Protein AF-A0A180FYD4-F1 (afdb_monomer)

Structure (mmCIF, N/CA/C/O backbone):
data_AF-A0A180FYD4-F1
#
_entry.id   AF-A0A180FYD4-F1
#
loop_
_atom_site.group_PDB
_atom_site.id
_atom_site.type_symbol
_atom_site.label_atom_id
_atom_site.label_alt_id
_atom_site.label_comp_id
_atom_site.label_asym_id
_atom_site.label_entity_id
_atom_site.label_seq_id
_atom_site.pdbx_PDB_ins_code
_atom_site.Cartn_x
_atom_site.Cartn_y
_atom_site.Cartn_z
_atom_site.occupancy
_atom_site.B_iso_or_equiv
_atom_site.auth_seq_id
_atom_site.auth_comp_id
_atom_site.auth_asym_id
_atom_site.auth_atom_id
_atom_site.pdbx_PDB_model_num
ATOM 1 N N . MET A 1 1 ? -33.040 3.083 27.557 1.00 50.28 1 MET A N 1
ATOM 2 C CA . MET A 1 1 ? -32.661 4.370 28.180 1.00 50.28 1 MET A CA 1
ATOM 3 C C . MET A 1 1 ? -31.355 4.813 27.535 1.00 50.28 1 MET A C 1
ATOM 5 O O . MET A 1 1 ? -30.451 3.988 27.501 1.00 50.28 1 MET A O 1
ATOM 9 N N . PRO A 1 2 ? -31.239 6.048 27.022 1.00 65.94 2 PRO A N 1
ATOM 10 C CA . PRO A 1 2 ? -30.032 6.527 26.333 1.00 65.94 2 PRO A CA 1
ATOM 11 C C . PRO A 1 2 ? -28.744 6.345 27.154 1.00 65.94 2 PRO A C 1
ATOM 13 O O . PRO A 1 2 ? -27.706 5.983 26.614 1.00 65.94 2 PRO A O 1
ATOM 16 N N . GLY A 1 3 ? -28.833 6.475 28.484 1.00 75.06 3 GLY A N 1
ATOM 17 C CA . GLY A 1 3 ? -27.685 6.341 29.386 1.00 75.06 3 GLY A CA 1
ATOM 18 C C . GLY A 1 3 ? -26.979 4.978 29.365 1.00 75.06 3 GLY A C 1
ATOM 19 O O . GLY A 1 3 ? -25.766 4.936 29.532 1.00 75.06 3 GLY A O 1
ATOM 20 N N . SER A 1 4 ? -27.681 3.864 29.114 1.00 83.12 4 SER A N 1
ATOM 21 C CA . SER A 1 4 ? -27.024 2.546 29.034 1.00 83.12 4 SER A CA 1
ATOM 22 C C . SER A 1 4 ? -26.252 2.355 27.726 1.00 83.12 4 SER A C 1
ATOM 24 O O . SER A 1 4 ? -25.243 1.663 27.712 1.00 83.12 4 SER A O 1
ATOM 26 N N . GLN A 1 5 ? -26.715 2.973 26.634 1.00 82.88 5 GLN A N 1
ATOM 27 C CA . GLN A 1 5 ? -26.028 2.944 25.339 1.00 82.88 5 GLN A CA 1
ATOM 28 C C . GLN A 1 5 ? -24.812 3.873 25.336 1.00 82.88 5 GLN A C 1
ATOM 30 O O . GLN A 1 5 ? -23.764 3.488 24.836 1.00 82.88 5 GLN A O 1
ATOM 35 N N . LEU A 1 6 ? -24.924 5.056 25.949 1.00 80.94 6 LEU A N 1
ATOM 36 C CA . LEU A 1 6 ? -23.795 5.977 26.106 1.00 80.94 6 LEU A CA 1
ATOM 37 C C . LEU A 1 6 ? -22.687 5.381 26.978 1.00 80.94 6 LEU A C 1
ATOM 39 O O . LEU A 1 6 ? -21.517 5.505 26.637 1.00 80.94 6 LEU A O 1
ATOM 43 N N . LYS A 1 7 ? -23.054 4.670 28.052 1.00 87.12 7 LYS A N 1
ATOM 44 C CA . LYS A 1 7 ? -22.081 3.939 28.868 1.00 87.12 7 LYS A CA 1
ATOM 45 C C . LYS A 1 7 ? -21.353 2.863 28.058 1.00 87.12 7 LYS A C 1
ATOM 47 O O . LYS A 1 7 ? -20.135 2.804 28.108 1.00 87.12 7 LYS A O 1
ATOM 52 N N . LEU A 1 8 ? -22.087 2.074 27.269 1.00 88.50 8 LEU A N 1
ATOM 53 C CA . LEU A 1 8 ? -21.481 1.072 26.390 1.00 88.50 8 LEU A CA 1
ATOM 54 C C . LEU A 1 8 ? -20.494 1.707 25.397 1.00 88.50 8 LEU A C 1
ATOM 56 O O . LEU A 1 8 ? -19.396 1.196 25.233 1.00 88.50 8 LEU A O 1
ATOM 60 N N . ILE A 1 9 ? -20.862 2.833 24.774 1.00 83.56 9 ILE A N 1
ATOM 61 C CA . ILE A 1 9 ? -19.974 3.570 23.860 1.00 83.56 9 ILE A CA 1
ATOM 62 C C . ILE A 1 9 ? -18.697 4.013 24.583 1.00 83.56 9 ILE A C 1
ATOM 64 O O . ILE A 1 9 ? -17.606 3.828 24.053 1.00 83.56 9 ILE A O 1
ATOM 68 N N . GLN A 1 10 ? -18.823 4.563 25.790 1.00 84.75 10 GLN A N 1
ATOM 69 C CA . GLN A 1 10 ? -17.683 5.023 26.582 1.00 84.75 10 GLN A CA 1
ATOM 70 C C . GLN A 1 10 ? -16.752 3.872 26.994 1.00 84.75 10 GLN A C 1
ATOM 72 O O . GLN A 1 10 ? -15.529 4.012 26.919 1.00 84.75 10 GLN A O 1
ATOM 77 N N . ASP A 1 11 ? -17.326 2.740 27.407 1.00 89.12 11 ASP A N 1
ATOM 78 C CA . ASP A 1 11 ? -16.576 1.537 27.767 1.00 89.12 11 ASP A CA 1
ATOM 79 C C . ASP A 1 11 ? -15.799 1.019 26.536 1.00 89.12 11 ASP A C 1
ATOM 81 O O . ASP A 1 11 ? -14.589 0.814 26.614 1.00 89.12 11 ASP A O 1
ATOM 85 N N . THR A 1 12 ? -16.448 0.930 25.366 1.00 85.62 12 THR A N 1
ATOM 86 C CA . THR A 1 12 ? -15.802 0.530 24.101 1.00 85.62 12 THR A CA 1
ATOM 87 C C . THR A 1 12 ? -14.709 1.504 23.653 1.00 85.62 12 THR A C 1
ATOM 89 O O . THR A 1 12 ? -13.667 1.070 23.172 1.00 85.62 12 THR A O 1
ATOM 92 N N . GLN A 1 13 ? -14.909 2.817 23.805 1.00 83.38 13 GLN A N 1
ATOM 93 C CA . GLN A 1 13 ? -13.885 3.816 23.469 1.00 83.38 13 GLN A CA 1
ATOM 94 C C . GLN A 1 13 ? -12.641 3.675 24.348 1.00 83.38 13 GLN A C 1
ATOM 96 O O . GLN A 1 13 ? -11.524 3.825 23.860 1.00 83.38 13 GLN A O 1
ATOM 101 N N . SER A 1 14 ? -12.841 3.379 25.632 1.00 87.19 14 SER A N 1
ATOM 102 C CA . SER A 1 14 ? -11.752 3.206 26.595 1.00 87.19 14 SER A CA 1
ATOM 103 C C . SER A 1 14 ? -10.963 1.923 26.317 1.00 87.19 14 SER A C 1
ATOM 105 O O . SER A 1 14 ? -9.736 1.943 26.355 1.00 87.19 14 SER A O 1
ATOM 107 N N . GLU A 1 15 ? -11.657 0.829 25.983 1.00 90.19 15 GLU A N 1
ATOM 108 C CA . GLU A 1 15 ? -11.036 -0.425 25.538 1.00 90.19 15 GLU A CA 1
ATOM 109 C C . GLU A 1 15 ? -10.224 -0.216 24.254 1.00 90.19 15 GLU A C 1
ATOM 111 O O . GLU A 1 15 ? -9.039 -0.537 24.222 1.00 90.19 15 GLU A O 1
ATOM 116 N N . LEU A 1 16 ? -10.817 0.422 23.238 1.00 84.38 16 LEU A N 1
ATOM 117 C CA . LEU A 1 16 ? -10.140 0.724 21.976 1.00 84.38 16 LEU A CA 1
ATOM 118 C C . LEU A 1 16 ? -8.889 1.587 22.183 1.00 84.38 16 LEU A C 1
ATOM 120 O O . LEU A 1 16 ? -7.849 1.294 21.603 1.00 84.38 16 LEU A O 1
ATOM 124 N N . ALA A 1 17 ? -8.970 2.632 23.011 1.00 85.31 17 ALA A N 1
ATOM 125 C CA . ALA A 1 17 ? -7.828 3.496 23.305 1.00 85.31 17 ALA A CA 1
ATOM 126 C C . ALA A 1 17 ? -6.683 2.723 23.976 1.00 85.31 17 ALA A C 1
ATOM 128 O O . ALA A 1 17 ? -5.526 2.901 23.604 1.00 85.31 17 ALA A O 1
ATOM 129 N N . SER A 1 18 ? -7.004 1.834 24.920 1.00 89.00 18 SER A N 1
ATOM 130 C CA . SER A 1 18 ? -6.007 0.971 25.558 1.00 89.00 18 SER A CA 1
ATOM 131 C C . SER A 1 18 ? -5.356 0.025 24.552 1.00 89.00 18 SER A C 1
ATOM 133 O O . SER A 1 18 ? -4.134 -0.082 24.533 1.00 89.00 18 SER A O 1
ATOM 135 N N . THR A 1 19 ? -6.155 -0.632 23.703 1.00 87.38 19 THR A N 1
ATOM 136 C CA . THR A 1 19 ? -5.645 -1.547 22.673 1.00 87.38 19 THR A CA 1
ATOM 137 C C . THR A 1 19 ? -4.749 -0.823 21.677 1.00 87.38 19 THR A C 1
ATOM 139 O O . THR A 1 19 ? -3.698 -1.343 21.327 1.00 87.38 19 THR A O 1
ATOM 142 N N . LEU A 1 20 ? -5.130 0.378 21.234 1.00 82.62 20 LEU A N 1
ATOM 143 C CA . LEU A 1 20 ? -4.312 1.172 20.317 1.00 82.62 20 LEU A CA 1
ATOM 144 C C . LEU A 1 20 ? -2.990 1.596 20.960 1.00 82.62 20 LEU A C 1
ATOM 146 O O . LEU A 1 20 ? -1.959 1.486 20.312 1.00 82.62 20 LEU A O 1
ATOM 150 N N . ASN A 1 21 ? -2.995 2.037 22.221 1.00 86.31 21 ASN A N 1
ATOM 151 C CA . ASN A 1 21 ? -1.758 2.405 22.915 1.00 86.31 21 ASN A CA 1
ATOM 152 C C . ASN A 1 21 ? -0.799 1.220 23.054 1.00 86.31 21 ASN A C 1
ATOM 154 O O . ASN A 1 21 ? 0.356 1.342 22.664 1.00 86.31 21 ASN A O 1
ATOM 158 N N . GLU A 1 22 ? -1.280 0.077 23.549 1.00 86.62 22 GLU A N 1
ATOM 159 C CA . GLU A 1 22 ? -0.469 -1.146 23.664 1.00 86.62 22 GLU A CA 1
ATOM 160 C C . GLU A 1 22 ? 0.104 -1.554 22.302 1.00 86.62 22 GLU A C 1
ATOM 162 O O . GLU A 1 22 ? 1.263 -1.953 22.176 1.00 86.62 22 GLU A O 1
ATOM 167 N N . PHE A 1 23 ? -0.709 -1.403 21.261 1.00 79.88 23 PHE A N 1
ATOM 168 C CA . PHE A 1 23 ? -0.319 -1.696 19.898 1.00 79.88 23 PHE A CA 1
ATOM 169 C C . PHE A 1 23 ? 0.789 -0.763 19.377 1.00 79.88 23 PHE A C 1
ATOM 171 O O . PHE A 1 23 ? 1.764 -1.252 18.803 1.00 79.88 23 PHE A O 1
ATOM 178 N N . TYR A 1 24 ? 0.680 0.554 19.590 1.00 79.12 24 TYR A N 1
ATOM 179 C CA . TYR A 1 24 ? 1.724 1.512 19.202 1.00 79.12 24 TYR A CA 1
ATOM 180 C C . TYR A 1 24 ? 3.011 1.304 19.995 1.00 79.12 24 TYR A C 1
ATOM 182 O O . TYR A 1 24 ? 4.071 1.257 19.384 1.00 79.12 24 TYR A O 1
ATOM 190 N N . GLU A 1 25 ? 2.926 1.104 21.312 1.00 84.62 25 GLU A N 1
ATOM 191 C CA . GLU A 1 25 ? 4.094 0.829 22.161 1.00 84.62 25 GLU A CA 1
ATOM 192 C C . GLU A 1 25 ? 4.838 -0.429 21.687 1.00 84.62 25 GLU A C 1
ATOM 194 O O . GLU A 1 25 ? 6.056 -0.410 21.522 1.00 84.62 25 GLU A O 1
ATOM 199 N N . THR A 1 26 ? 4.100 -1.501 21.377 1.00 82.94 26 THR A N 1
ATOM 200 C CA . THR A 1 26 ? 4.681 -2.742 20.840 1.00 82.94 26 THR A CA 1
ATOM 201 C C . THR A 1 26 ? 5.309 -2.524 19.462 1.00 82.94 26 THR A C 1
ATOM 203 O O . THR A 1 26 ? 6.354 -3.092 19.150 1.00 82.94 26 THR A O 1
ATOM 206 N N . THR A 1 27 ? 4.673 -1.714 18.613 1.00 75.81 27 THR A N 1
ATOM 207 C CA . THR A 1 27 ? 5.184 -1.422 17.268 1.00 75.81 27 THR A CA 1
ATOM 208 C C . THR A 1 27 ? 6.462 -0.595 17.341 1.00 75.81 27 THR A C 1
ATOM 210 O O . THR A 1 27 ? 7.424 -0.945 16.661 1.00 75.81 27 THR A O 1
ATOM 213 N N . GLU A 1 28 ? 6.504 0.436 18.190 1.00 80.31 28 GLU A N 1
ATOM 214 C CA . GLU A 1 28 ? 7.710 1.229 18.439 1.00 80.31 28 GLU A CA 1
ATOM 215 C C . GLU A 1 28 ? 8.839 0.343 18.968 1.00 80.31 28 GLU A C 1
ATOM 217 O O . GLU A 1 28 ? 9.918 0.359 18.390 1.00 80.31 28 GLU A O 1
ATOM 222 N N . GLU A 1 29 ? 8.589 -0.502 19.974 1.00 82.38 29 GLU A N 1
ATOM 223 C CA . GLU A 1 29 ? 9.609 -1.401 20.536 1.00 82.38 29 GLU A CA 1
ATOM 224 C C . GLU A 1 29 ? 10.201 -2.359 19.487 1.00 82.38 29 GLU A C 1
ATOM 226 O O . GLU A 1 29 ? 11.410 -2.595 19.463 1.00 82.38 29 GLU A O 1
ATOM 231 N N . ILE A 1 30 ? 9.361 -2.917 18.611 1.00 76.56 30 ILE A N 1
ATOM 232 C CA . ILE A 1 30 ? 9.796 -3.884 17.595 1.00 76.56 30 ILE A CA 1
ATOM 233 C C . ILE A 1 30 ? 10.486 -3.189 16.412 1.00 76.56 30 ILE A C 1
ATOM 235 O O . ILE A 1 30 ? 11.422 -3.751 15.842 1.00 76.56 30 ILE A O 1
ATOM 239 N N . CYS A 1 31 ? 10.020 -2.004 16.014 1.00 70.69 31 CYS A N 1
ATOM 240 C CA . CYS A 1 31 ? 10.479 -1.324 14.801 1.00 70.69 31 CYS A CA 1
ATOM 241 C C . CYS A 1 31 ? 11.623 -0.321 15.045 1.00 70.69 31 CYS A C 1
ATOM 243 O O . CYS A 1 31 ? 12.178 0.188 14.061 1.00 70.69 31 CYS A O 1
ATOM 245 N N . ASP A 1 32 ? 11.997 -0.068 16.308 1.00 68.94 32 ASP A N 1
ATOM 246 C CA . ASP A 1 32 ? 13.039 0.893 16.698 1.00 68.94 32 ASP A CA 1
ATOM 247 C C . ASP A 1 32 ? 14.397 0.562 16.064 1.00 68.94 32 ASP A C 1
ATOM 249 O O . ASP A 1 32 ? 14.805 -0.604 16.051 1.00 68.94 32 ASP A O 1
ATOM 253 N N . ASP A 1 33 ? 15.062 1.581 15.497 1.00 57.53 33 ASP A N 1
ATOM 254 C CA . ASP A 1 33 ? 16.370 1.595 14.790 1.00 57.53 33 ASP A CA 1
ATOM 255 C C . ASP A 1 33 ? 16.664 0.455 13.771 1.00 57.53 33 ASP A C 1
ATOM 257 O O . ASP A 1 33 ? 17.710 0.425 13.115 1.00 57.53 33 ASP A O 1
ATOM 261 N N . SER A 1 34 ? 15.737 -0.481 13.578 1.00 58.91 34 SER A N 1
ATOM 262 C CA . SER A 1 34 ? 15.917 -1.759 12.884 1.00 58.91 34 SER A CA 1
ATOM 263 C C . SER A 1 34 ? 15.275 -1.778 11.498 1.00 58.91 34 SER A C 1
ATOM 265 O O . SER A 1 34 ? 15.517 -2.699 10.720 1.00 58.91 34 SER A O 1
ATOM 267 N N . SER A 1 35 ? 14.538 -0.729 11.130 1.00 65.88 35 SER A N 1
ATOM 268 C CA . SER A 1 35 ? 13.802 -0.596 9.863 1.00 65.88 35 SER A CA 1
ATOM 269 C C . SER A 1 35 ? 14.645 -0.025 8.714 1.00 65.88 35 SER A C 1
ATOM 271 O O . SER A 1 35 ? 14.136 0.646 7.814 1.00 65.88 35 SER A O 1
ATOM 273 N N . SER A 1 36 ? 15.958 -0.266 8.717 1.00 80.38 36 SER A N 1
ATOM 274 C CA . SER A 1 36 ? 16.806 0.182 7.615 1.00 80.38 36 SER A CA 1
ATOM 275 C C . SER A 1 36 ? 16.508 -0.618 6.346 1.00 80.38 36 SER A C 1
ATOM 277 O O . SER A 1 36 ? 16.908 -1.774 6.198 1.00 80.38 36 SER A O 1
ATOM 279 N N . LEU A 1 37 ? 15.864 0.027 5.373 1.00 81.88 37 LEU A N 1
ATOM 280 C CA . LEU A 1 37 ? 15.645 -0.546 4.044 1.00 81.88 37 LEU A CA 1
ATOM 281 C C . LEU A 1 37 ? 16.941 -0.799 3.267 1.00 81.88 37 LEU A C 1
ATOM 283 O O . LEU A 1 37 ? 16.898 -1.448 2.230 1.00 81.88 37 LEU A O 1
ATOM 287 N N . SER A 1 38 ? 18.090 -0.307 3.739 1.00 85.94 38 SER A N 1
ATOM 288 C CA . SER A 1 38 ? 19.400 -0.590 3.145 1.00 85.94 38 SER A CA 1
ATOM 289 C C . SER A 1 38 ? 20.089 -1.812 3.755 1.00 85.94 38 SER A C 1
ATOM 291 O O . SER A 1 38 ? 21.214 -2.125 3.364 1.00 85.94 38 SER A O 1
ATOM 293 N N . GLN A 1 39 ? 19.435 -2.518 4.685 1.00 87.50 39 GLN A N 1
ATOM 294 C CA . GLN A 1 39 ? 20.011 -3.694 5.323 1.00 87.50 39 GLN A CA 1
ATOM 295 C C . GLN A 1 39 ? 20.260 -4.811 4.299 1.00 87.50 39 GLN A C 1
ATOM 297 O O . GLN A 1 39 ? 19.363 -5.217 3.557 1.00 87.50 39 GLN A O 1
ATOM 302 N N . THR A 1 40 ? 21.502 -5.291 4.244 1.00 91.00 40 THR A N 1
ATOM 303 C CA . THR A 1 40 ? 21.948 -6.289 3.254 1.00 91.00 40 THR A CA 1
ATOM 304 C C . THR A 1 40 ? 22.256 -7.652 3.866 1.00 91.00 40 THR A C 1
ATOM 306 O O . THR A 1 40 ? 22.176 -8.649 3.151 1.00 91.00 40 THR A O 1
ATOM 309 N N . ASP A 1 41 ? 22.504 -7.705 5.177 1.00 88.94 41 ASP A N 1
ATOM 310 C CA . ASP A 1 41 ? 22.961 -8.902 5.892 1.00 88.94 41 ASP A CA 1
ATOM 311 C C . ASP A 1 41 ? 21.849 -9.580 6.722 1.00 88.94 41 ASP A C 1
ATOM 313 O O . ASP A 1 41 ? 22.126 -10.295 7.681 1.00 88.94 41 ASP A O 1
ATOM 317 N N . ASP A 1 42 ? 20.574 -9.374 6.372 1.00 91.62 42 ASP A N 1
ATOM 318 C CA . ASP A 1 42 ? 19.418 -9.893 7.120 1.00 91.62 42 ASP A CA 1
ATOM 319 C C . ASP A 1 42 ? 18.605 -10.970 6.384 1.00 91.62 42 ASP A C 1
ATOM 321 O O . ASP A 1 42 ? 17.493 -11.311 6.786 1.00 91.62 42 ASP A O 1
ATOM 325 N N . ALA A 1 43 ? 19.147 -11.552 5.313 1.00 89.19 43 ALA A N 1
ATOM 326 C CA . ALA A 1 43 ? 18.439 -12.544 4.499 1.00 89.19 43 ALA A CA 1
ATOM 327 C C . ALA A 1 43 ? 17.918 -13.756 5.306 1.00 89.19 43 ALA A C 1
ATOM 329 O O . ALA A 1 43 ? 16.887 -14.329 4.948 1.00 89.19 43 ALA A O 1
ATOM 330 N N . GLU A 1 44 ? 18.599 -14.119 6.397 1.00 90.19 44 GLU A N 1
ATOM 331 C CA . GLU A 1 44 ? 18.264 -15.248 7.278 1.00 90.19 44 GLU A CA 1
ATOM 332 C C . GLU A 1 44 ? 17.368 -14.864 8.468 1.00 90.19 44 GLU A C 1
ATOM 334 O O . GLU A 1 44 ? 16.950 -15.737 9.220 1.00 90.19 44 GLU A O 1
ATOM 339 N N . LEU A 1 45 ? 17.042 -13.578 8.643 1.00 89.12 45 LEU A N 1
ATOM 340 C CA . LEU A 1 45 ? 16.277 -13.092 9.798 1.00 89.12 45 LEU A CA 1
ATOM 341 C C . LEU A 1 45 ? 14.760 -13.316 9.692 1.00 89.12 45 LEU A C 1
ATOM 343 O O . LEU A 1 45 ? 14.025 -12.976 10.613 1.00 89.12 45 LEU A O 1
ATOM 347 N N . GLU A 1 46 ? 14.283 -13.906 8.595 1.00 90.94 46 GLU A N 1
ATOM 348 C CA . GLU A 1 46 ? 12.888 -14.329 8.416 1.00 90.94 46 GLU A CA 1
ATOM 349 C C . GLU A 1 46 ? 11.849 -13.254 8.799 1.00 90.94 46 GLU A C 1
ATOM 351 O O . GLU A 1 46 ? 11.636 -12.319 8.028 1.00 90.94 46 GLU A O 1
ATOM 356 N N . GLU A 1 47 ? 11.187 -13.384 9.955 1.00 87.62 47 GLU A N 1
ATOM 357 C CA . GLU A 1 47 ? 10.113 -12.494 10.424 1.00 87.62 47 GLU A CA 1
ATOM 358 C C . GLU A 1 47 ? 10.608 -11.110 10.840 1.00 87.62 47 GLU A C 1
ATOM 360 O O . GLU A 1 47 ? 9.881 -10.137 10.654 1.00 87.62 47 GLU A O 1
ATOM 365 N N . ILE A 1 48 ? 11.843 -11.017 11.336 1.00 86.94 48 ILE A N 1
ATOM 366 C CA . ILE A 1 48 ? 12.422 -9.779 11.879 1.00 86.94 48 ILE A CA 1
ATOM 367 C C . ILE A 1 48 ? 13.321 -9.055 10.868 1.00 86.94 48 ILE A C 1
ATOM 369 O O . ILE A 1 48 ? 14.108 -8.187 11.237 1.00 86.94 48 ILE A O 1
ATOM 373 N N . LYS A 1 49 ? 13.221 -9.399 9.576 1.00 90.44 49 LYS A N 1
ATOM 374 C CA . LYS A 1 49 ? 13.848 -8.619 8.500 1.00 90.44 49 LYS A CA 1
ATOM 375 C C . LYS A 1 49 ? 13.392 -7.166 8.552 1.00 90.44 49 LYS A C 1
ATOM 377 O O . LYS A 1 49 ? 12.189 -6.902 8.621 1.00 90.44 49 LYS A O 1
ATOM 382 N N . SER A 1 50 ? 14.326 -6.238 8.365 1.00 90.19 50 SER A N 1
ATOM 383 C CA . SER A 1 50 ? 14.061 -4.794 8.378 1.00 90.19 50 SER A CA 1
ATOM 384 C C . SER A 1 50 ? 12.936 -4.383 7.421 1.00 90.19 50 SER A C 1
ATOM 386 O O . SER A 1 50 ? 12.097 -3.555 7.757 1.00 90.19 50 SER A O 1
ATOM 388 N N . TYR A 1 51 ? 12.864 -4.995 6.236 1.00 88.62 51 TYR A N 1
ATOM 389 C CA . TYR A 1 51 ? 11.828 -4.730 5.240 1.00 88.62 51 TYR A CA 1
ATOM 390 C C . TYR A 1 51 ? 10.434 -5.145 5.713 1.00 88.62 51 TYR A C 1
ATOM 392 O O . TYR A 1 51 ? 9.460 -4.461 5.403 1.00 88.62 51 TYR A O 1
ATOM 400 N N . ARG A 1 52 ? 10.319 -6.258 6.448 1.00 88.06 52 ARG A N 1
ATOM 401 C CA . ARG A 1 52 ? 9.029 -6.729 6.970 1.00 88.06 52 ARG A CA 1
ATOM 402 C C . ARG A 1 52 ? 8.545 -5.837 8.101 1.00 88.06 52 ARG A C 1
ATOM 404 O O . ARG A 1 52 ? 7.368 -5.495 8.107 1.00 88.06 52 ARG A O 1
ATOM 411 N N . LEU A 1 53 ? 9.452 -5.425 8.986 1.00 87.75 53 LEU A N 1
ATOM 412 C CA . LEU A 1 53 ? 9.158 -4.461 10.046 1.00 87.75 53 LEU A CA 1
ATOM 413 C C . LEU A 1 53 ? 8.720 -3.119 9.455 1.00 87.75 53 LEU A C 1
ATOM 415 O O . LEU A 1 53 ? 7.642 -2.639 9.778 1.00 87.75 53 LEU A O 1
ATOM 419 N N . TYR A 1 54 ? 9.464 -2.598 8.475 1.00 86.12 54 TYR A N 1
ATOM 420 C CA . TYR A 1 54 ? 9.081 -1.394 7.736 1.00 86.12 54 TYR A CA 1
ATOM 421 C C . TYR A 1 54 ? 7.717 -1.523 7.046 1.00 86.12 54 TYR A C 1
ATOM 423 O O . TYR A 1 54 ? 6.906 -0.601 7.064 1.00 86.12 54 TYR A O 1
ATOM 431 N N . ALA A 1 55 ? 7.460 -2.648 6.373 1.00 83.94 55 ALA A N 1
ATOM 432 C CA . ALA A 1 55 ? 6.185 -2.862 5.705 1.00 83.94 55 ALA A CA 1
ATOM 433 C C . ALA A 1 55 ? 5.044 -2.896 6.728 1.00 83.94 55 ALA A C 1
ATOM 435 O O . ALA A 1 55 ? 4.051 -2.204 6.535 1.00 83.94 55 ALA A O 1
ATOM 436 N N . MET A 1 56 ? 5.209 -3.644 7.819 1.00 85.00 56 MET A N 1
ATOM 437 C CA . MET A 1 56 ? 4.256 -3.705 8.923 1.00 85.00 56 MET A CA 1
ATOM 438 C C . MET A 1 56 ? 3.969 -2.313 9.492 1.00 85.00 56 MET A C 1
ATOM 440 O O . MET A 1 56 ? 2.811 -1.910 9.497 1.00 85.00 56 MET A O 1
ATOM 444 N N . ASP A 1 57 ? 5.000 -1.565 9.883 1.00 84.06 57 ASP A N 1
ATOM 445 C CA . ASP A 1 57 ? 4.873 -0.196 10.389 1.00 84.06 57 ASP A CA 1
ATOM 446 C C . ASP A 1 57 ? 4.113 0.708 9.405 1.00 84.06 57 ASP A C 1
ATOM 448 O O . ASP A 1 57 ? 3.143 1.368 9.774 1.00 84.06 57 ASP A O 1
ATOM 452 N N . SER A 1 58 ? 4.459 0.646 8.117 1.00 82.38 58 SER A N 1
ATOM 453 C CA . SER A 1 58 ? 3.778 1.394 7.057 1.00 82.38 58 SER A CA 1
ATOM 454 C C . SER A 1 58 ? 2.282 1.065 6.958 1.00 82.38 58 SER A C 1
ATOM 456 O O . SER A 1 58 ? 1.489 1.991 6.830 1.00 82.38 58 SER A O 1
ATOM 458 N N . PHE A 1 59 ? 1.874 -0.209 7.008 1.00 81.88 59 PHE A N 1
ATOM 459 C CA . PHE A 1 59 ? 0.449 -0.585 6.936 1.00 81.88 59 PHE A CA 1
ATOM 460 C C . PHE A 1 59 ? -0.322 -0.165 8.195 1.00 81.88 59 PHE A C 1
ATOM 462 O O . PHE A 1 59 ? -1.515 0.131 8.147 1.00 81.88 59 PHE A O 1
ATOM 469 N N . LEU A 1 60 ? 0.346 -0.144 9.343 1.00 82.88 60 LEU A N 1
ATOM 470 C CA . LEU A 1 60 ? -0.277 0.219 10.610 1.00 82.88 60 LEU A CA 1
ATOM 471 C C . LEU A 1 60 ? -0.472 1.725 10.741 1.00 82.88 60 LEU A C 1
ATOM 473 O O . LEU A 1 60 ? -1.568 2.173 11.079 1.00 82.88 60 LEU A O 1
ATOM 477 N N . THR A 1 61 ? 0.571 2.489 10.433 1.00 82.56 61 THR A N 1
ATOM 478 C CA . THR A 1 61 ? 0.585 3.949 10.562 1.00 82.56 61 THR A CA 1
ATOM 479 C C . THR A 1 61 ? -0.170 4.643 9.434 1.00 82.56 61 THR A C 1
ATOM 481 O O . THR A 1 61 ? -0.885 5.614 9.681 1.00 82.56 61 THR A O 1
ATOM 484 N N . LEU A 1 62 ? -0.049 4.161 8.193 1.00 81.88 62 LEU A N 1
ATOM 485 C CA . LEU A 1 62 ? -0.703 4.798 7.051 1.00 81.88 62 LEU A CA 1
ATOM 486 C C . LEU A 1 62 ? -2.121 4.272 6.843 1.00 81.88 62 LEU A C 1
ATOM 488 O O . LEU A 1 62 ? -3.018 5.078 6.654 1.00 81.88 62 LEU A O 1
ATOM 492 N N . ASP A 1 63 ? -2.380 2.969 6.937 1.00 83.69 63 ASP A N 1
ATOM 493 C CA . ASP A 1 63 ? -3.700 2.456 6.546 1.00 83.69 63 ASP A CA 1
ATOM 494 C C . ASP A 1 63 ? -4.639 2.327 7.752 1.00 83.69 63 ASP A C 1
ATOM 496 O O . ASP A 1 63 ? -5.671 3.001 7.832 1.00 83.69 63 ASP A O 1
ATOM 500 N N . VAL A 1 64 ? -4.269 1.521 8.751 1.00 87.38 64 VAL A N 1
ATOM 501 C CA . VAL A 1 64 ? -5.155 1.238 9.895 1.00 87.38 64 VAL A CA 1
ATOM 502 C C . VAL A 1 64 ? -5.398 2.485 10.745 1.00 87.38 64 VAL A C 1
ATOM 504 O O . VAL A 1 64 ? -6.548 2.806 11.052 1.00 87.38 64 VAL A O 1
ATOM 507 N N . GLN A 1 65 ? -4.342 3.211 11.117 1.00 86.25 65 GLN A N 1
ATOM 508 C CA . GLN A 1 65 ? -4.459 4.395 11.967 1.00 86.25 65 GLN A CA 1
ATOM 509 C C . GLN A 1 65 ? -5.306 5.497 11.320 1.00 86.25 65 GLN A C 1
ATOM 511 O O . GLN A 1 65 ? -6.177 6.058 11.990 1.00 86.25 65 GLN A O 1
ATOM 516 N N . MET A 1 66 ? -5.104 5.787 10.028 1.00 86.81 66 MET A N 1
ATOM 517 C CA . MET A 1 66 ? -5.919 6.782 9.321 1.00 86.81 66 MET A CA 1
ATOM 518 C C . MET A 1 66 ? -7.404 6.397 9.332 1.00 86.81 66 MET A C 1
ATOM 520 O O . MET A 1 66 ? -8.255 7.239 9.622 1.00 86.81 66 MET A O 1
ATOM 524 N N . MET A 1 67 ? -7.719 5.120 9.100 1.00 89.31 67 MET A N 1
ATOM 525 C CA . MET A 1 67 ? -9.100 4.629 9.078 1.00 89.31 67 MET A CA 1
ATOM 526 C C . MET A 1 67 ? -9.758 4.615 10.462 1.00 89.31 67 MET A C 1
ATOM 528 O 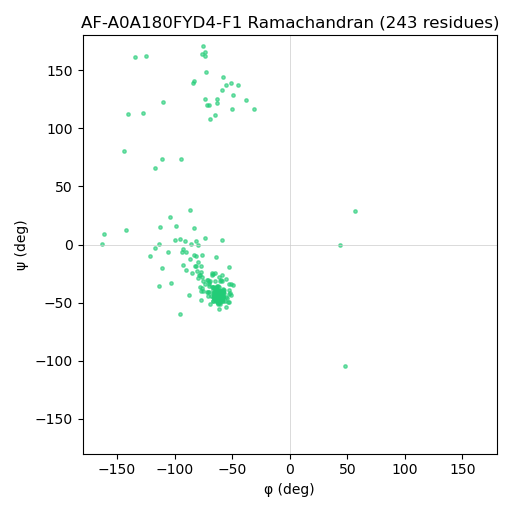O . MET A 1 67 ? -10.948 4.908 10.588 1.00 89.31 67 MET A O 1
ATOM 532 N N . VAL A 1 68 ? -9.001 4.318 11.521 1.00 89.06 68 VAL A N 1
ATOM 533 C CA . VAL A 1 68 ? -9.489 4.439 12.903 1.00 89.06 68 VAL A CA 1
ATOM 534 C C . VAL A 1 68 ? -9.833 5.894 13.220 1.00 89.06 68 VAL A C 1
ATOM 536 O O . VAL A 1 68 ? -10.909 6.159 13.760 1.00 89.06 68 VAL A O 1
ATOM 539 N N . CYS A 1 69 ? -8.960 6.839 12.863 1.00 88.38 69 CYS A N 1
ATOM 540 C CA . CYS A 1 69 ? -9.210 8.267 13.056 1.00 88.38 69 CYS A CA 1
ATOM 541 C C . CYS A 1 69 ? -10.471 8.734 12.307 1.00 88.38 69 CYS A C 1
ATOM 543 O O . CYS A 1 69 ? -11.331 9.369 12.922 1.00 88.38 69 CYS A O 1
ATOM 545 N N . ASP A 1 70 ? -10.632 8.356 11.034 1.00 90.12 70 ASP A N 1
ATOM 546 C CA . ASP A 1 70 ? -11.818 8.688 10.226 1.00 90.12 70 ASP A CA 1
ATOM 547 C C . ASP A 1 70 ? -13.105 8.098 10.833 1.00 90.12 70 ASP A C 1
ATOM 549 O O . ASP A 1 70 ? -14.125 8.783 10.960 1.00 90.12 70 ASP A O 1
ATOM 553 N N . LEU A 1 71 ? -13.064 6.849 11.314 1.00 91.31 71 LEU A N 1
ATOM 554 C CA . LEU A 1 71 ? -14.212 6.231 11.980 1.00 91.31 71 LEU A CA 1
ATOM 555 C C . LEU A 1 71 ? -14.603 6.979 13.261 1.00 91.31 71 LEU A C 1
ATOM 557 O O . LEU A 1 71 ? -15.797 7.175 13.522 1.00 91.31 71 LEU A O 1
ATOM 561 N N . LEU A 1 72 ? -13.621 7.381 14.072 1.00 89.12 72 LEU A N 1
ATOM 562 C CA . LEU A 1 72 ? -13.854 8.132 15.307 1.00 89.12 72 LEU A CA 1
ATOM 563 C C . LEU A 1 72 ? -14.443 9.516 15.017 1.00 89.12 72 LEU A C 1
ATOM 565 O O . LEU A 1 72 ? -15.395 9.924 15.689 1.00 89.12 72 LEU A O 1
ATOM 569 N N . GLU A 1 73 ? -13.942 10.206 13.993 1.00 90.44 73 GLU A N 1
ATOM 570 C CA . GLU A 1 73 ? -14.454 11.505 13.556 1.00 90.44 73 GLU A CA 1
ATOM 571 C C . GLU A 1 73 ? -15.908 11.405 13.075 1.00 90.44 73 GLU A C 1
ATOM 573 O O . GLU A 1 73 ? -16.786 12.107 13.590 1.00 90.44 73 GLU A O 1
ATOM 578 N N . ARG A 1 74 ? -16.209 10.458 12.178 1.00 91.25 74 ARG A N 1
ATOM 579 C CA . ARG A 1 74 ? -17.576 10.220 11.678 1.00 91.25 74 ARG A CA 1
ATOM 580 C C . ARG A 1 74 ? -18.535 9.813 12.791 1.00 91.25 74 ARG A C 1
ATOM 582 O O . ARG A 1 74 ? -19.682 10.262 12.825 1.00 91.25 74 ARG A O 1
ATOM 589 N N . SER A 1 75 ? -18.071 8.990 13.730 1.00 89.06 75 SER A N 1
ATOM 590 C CA . SER A 1 75 ? -18.869 8.580 14.891 1.00 89.06 75 SER A CA 1
ATOM 591 C C . SER A 1 75 ? -19.170 9.766 15.809 1.00 89.06 75 SER A C 1
ATOM 593 O O . SER A 1 75 ? -20.303 9.919 16.268 1.00 89.06 75 SER A O 1
ATOM 595 N N . SER A 1 76 ? -18.185 10.636 16.039 1.00 88.00 76 SER A N 1
ATOM 596 C CA . SER A 1 76 ? -18.351 11.876 16.802 1.00 88.00 76 SER A CA 1
ATOM 597 C C . SER A 1 76 ? -19.357 12.816 16.132 1.00 88.00 76 SER A C 1
ATOM 599 O O . SER A 1 76 ? -20.275 13.311 16.793 1.00 88.00 76 SER A O 1
ATOM 601 N N . ASN A 1 77 ? -19.258 12.997 14.811 1.00 89.38 77 ASN A N 1
ATOM 602 C CA . ASN A 1 77 ? -20.216 13.778 14.031 1.00 89.38 77 ASN A CA 1
ATOM 603 C C . ASN A 1 77 ? -21.643 13.213 14.160 1.00 89.38 77 ASN A C 1
ATOM 605 O O . ASN A 1 77 ? -22.571 13.958 14.475 1.00 89.38 77 ASN A O 1
ATOM 609 N N . LEU A 1 78 ? -21.821 11.892 14.043 1.00 90.25 78 LEU A N 1
ATOM 610 C CA . LEU A 1 78 ? -23.124 11.254 14.231 1.00 90.25 78 LEU A CA 1
ATOM 611 C C . LEU A 1 78 ? -23.691 11.483 15.644 1.00 90.25 78 LEU A C 1
ATOM 613 O O . LEU A 1 78 ? -24.881 11.763 15.788 1.00 90.25 78 LEU A O 1
ATOM 617 N N . ILE A 1 79 ? -22.863 11.398 16.691 1.00 88.38 79 ILE A N 1
ATOM 618 C CA . ILE A 1 79 ? -23.282 11.681 18.076 1.00 88.38 79 ILE A CA 1
ATOM 619 C C . ILE A 1 79 ? -23.761 13.136 18.218 1.00 88.38 79 ILE A C 1
ATOM 621 O O . ILE A 1 79 ? -24.791 13.367 18.858 1.00 88.38 79 ILE A O 1
ATOM 625 N N . LYS A 1 80 ? -23.065 14.101 17.593 1.00 87.81 80 LYS A N 1
ATOM 626 C CA . LYS A 1 80 ? -23.483 15.516 17.534 1.00 87.81 80 LYS A CA 1
ATOM 627 C C . LYS A 1 80 ? -24.824 15.681 16.821 1.00 87.81 80 LYS A C 1
ATOM 629 O O . LYS A 1 80 ? -25.721 16.322 17.358 1.00 87.81 80 LYS A O 1
ATOM 634 N N . GLN A 1 81 ? -24.992 15.065 15.650 1.00 88.69 81 GLN A N 1
ATOM 635 C CA . GLN A 1 81 ? -26.233 15.157 14.870 1.00 88.69 81 GLN A CA 1
ATOM 636 C C . GLN A 1 81 ? -27.437 14.480 15.542 1.00 88.69 81 GLN A C 1
ATOM 638 O O . GLN A 1 81 ? -28.577 14.855 15.285 1.00 88.69 81 GLN A O 1
ATOM 643 N N . LEU A 1 82 ? -27.201 13.490 16.408 1.00 87.69 82 LEU A N 1
ATOM 644 C CA . LEU A 1 82 ? -28.239 12.858 17.227 1.00 87.69 82 LEU A CA 1
ATOM 645 C C . LEU A 1 82 ? -28.588 13.654 18.495 1.00 87.69 82 LEU A C 1
ATOM 647 O O . LEU A 1 82 ? -29.387 13.167 19.295 1.00 87.69 82 LEU A O 1
ATOM 651 N N . GLU A 1 83 ? -27.984 14.830 18.698 1.00 85.38 83 GLU A N 1
ATOM 652 C CA . GLU A 1 83 ? -28.178 15.686 19.878 1.00 85.38 83 GLU A CA 1
ATOM 653 C C . GLU A 1 83 ? -27.866 14.961 21.204 1.00 85.38 83 GLU A C 1
ATOM 655 O O . GLU A 1 83 ? -28.409 15.267 22.264 1.00 85.38 83 GLU A O 1
ATOM 660 N N . LEU A 1 84 ? -26.962 13.974 21.158 1.00 82.50 84 LEU A N 1
ATOM 661 C CA . LEU A 1 84 ? -26.527 13.201 22.330 1.00 82.50 84 LEU A CA 1
ATOM 662 C C . LEU A 1 84 ? -25.377 13.878 23.093 1.00 82.50 84 LEU A C 1
ATOM 664 O O . LEU A 1 84 ? -24.887 13.346 24.088 1.00 82.50 84 LEU A O 1
ATOM 668 N N . THR A 1 85 ? -24.943 15.045 22.623 1.00 81.38 85 THR A N 1
ATOM 669 C CA . THR A 1 85 ? -23.893 15.884 23.203 1.00 81.38 85 THR A CA 1
ATOM 670 C C . THR A 1 85 ? -24.349 17.342 23.229 1.00 81.38 85 THR A C 1
ATOM 672 O O . THR A 1 85 ? -25.267 17.733 22.514 1.00 81.38 85 THR A O 1
ATOM 675 N N . THR A 1 86 ? -23.699 18.160 24.054 1.00 78.31 86 THR A N 1
ATOM 676 C CA . THR A 1 86 ? -23.921 19.613 24.120 1.00 78.31 86 THR A CA 1
ATOM 677 C C . THR A 1 86 ? -23.282 20.374 22.957 1.00 78.31 86 THR A C 1
ATOM 679 O O . THR A 1 86 ? -23.505 21.574 22.819 1.00 78.31 86 THR A O 1
ATOM 682 N N . ASN A 1 87 ? -22.459 19.704 22.147 1.00 79.06 87 ASN A N 1
ATOM 683 C CA . ASN A 1 87 ? -21.751 20.309 21.023 1.00 79.06 87 ASN A CA 1
ATOM 684 C C . ASN A 1 87 ? -22.637 20.357 19.774 1.00 79.06 87 ASN A C 1
ATOM 686 O O . ASN A 1 87 ? -23.324 19.387 19.458 1.00 79.06 87 ASN A O 1
ATOM 690 N N . THR A 1 88 ? -22.577 21.464 19.036 1.00 77.06 88 THR A N 1
ATOM 691 C CA . THR A 1 88 ? -23.310 21.617 17.776 1.00 77.06 88 THR A CA 1
ATOM 692 C C . THR A 1 88 ? -22.684 20.771 16.662 1.00 77.06 88 THR A C 1
ATOM 694 O O . THR A 1 88 ? -21.462 20.599 16.656 1.00 77.06 88 THR A O 1
ATOM 697 N N . PRO A 1 89 ? -23.483 20.263 15.708 1.00 73.81 89 PRO A N 1
ATOM 698 C CA . PRO A 1 89 ? -22.968 19.625 14.500 1.00 73.81 89 PRO A CA 1
ATOM 699 C C . PRO A 1 89 ? -22.066 20.568 13.696 1.00 73.81 89 PRO A C 1
ATOM 701 O O . PRO A 1 89 ? -22.342 21.765 13.617 1.00 73.81 89 PRO A O 1
ATOM 704 N N . ASP A 1 90 ? -21.018 20.015 13.083 1.00 71.81 90 ASP A N 1
ATOM 705 C CA . ASP A 1 90 ? -20.110 20.769 12.203 1.00 71.81 90 ASP A CA 1
ATOM 706 C C . ASP A 1 90 ? -20.696 20.931 10.783 1.00 71.81 90 ASP A C 1
ATOM 708 O O . ASP A 1 90 ? -20.302 21.816 10.027 1.00 71.81 90 ASP A O 1
ATOM 712 N N . GLU A 1 91 ? -21.677 20.093 10.437 1.00 73.19 91 GLU A N 1
ATOM 713 C CA . GLU A 1 91 ? -22.304 19.979 9.119 1.00 73.19 91 GLU A CA 1
ATOM 714 C C . GLU A 1 91 ? -23.832 20.149 9.212 1.00 73.19 91 GLU A C 1
ATOM 716 O O . GLU A 1 91 ? -24.407 20.008 10.299 1.00 73.19 91 GLU A O 1
ATOM 721 N N . PRO A 1 92 ? -24.525 20.432 8.088 1.00 79.31 92 PRO A N 1
ATOM 722 C CA . PRO A 1 92 ? -25.981 20.375 8.033 1.00 79.31 92 PRO A CA 1
ATOM 723 C C . PRO A 1 92 ? -26.507 19.038 8.565 1.00 79.31 92 PRO A C 1
ATOM 725 O O . PRO A 1 92 ? -25.947 17.984 8.277 1.00 79.31 92 PRO A O 1
ATOM 728 N N . ILE A 1 93 ? -27.600 19.086 9.329 1.00 84.19 93 ILE A N 1
ATOM 729 C CA . ILE A 1 93 ? -28.185 17.886 9.934 1.00 84.19 93 ILE A CA 1
ATOM 730 C C . ILE A 1 93 ? -28.690 16.954 8.825 1.00 84.19 93 ILE A C 1
ATOM 732 O O . ILE A 1 93 ? -29.695 17.237 8.174 1.00 84.19 93 ILE A O 1
ATOM 736 N N . ASP A 1 94 ? -28.018 15.817 8.671 1.00 90.50 94 ASP A N 1
ATOM 737 C CA . ASP A 1 94 ? -28.423 14.679 7.854 1.00 90.50 94 ASP A CA 1
ATOM 738 C C . ASP A 1 94 ? -27.997 13.380 8.553 1.00 90.50 94 ASP A C 1
ATOM 740 O O . ASP A 1 94 ? -26.988 12.737 8.250 1.00 90.50 94 ASP A O 1
ATOM 744 N N . VAL A 1 95 ? -28.812 12.979 9.528 1.00 90.62 95 VAL A N 1
ATOM 745 C CA . VAL A 1 95 ? -28.568 11.786 10.347 1.00 90.62 95 VAL A CA 1
ATOM 746 C C . VAL A 1 95 ? -28.503 10.514 9.493 1.00 90.62 95 VAL A C 1
ATOM 748 O O . VAL A 1 95 ? -27.820 9.559 9.865 1.00 90.62 95 VAL A O 1
ATOM 751 N N . ALA A 1 96 ? -29.222 10.462 8.367 1.00 92.94 96 ALA A N 1
ATOM 752 C CA . ALA A 1 96 ? -29.223 9.291 7.495 1.00 92.94 96 ALA A CA 1
ATOM 753 C C . ALA A 1 96 ? -27.882 9.153 6.764 1.00 92.94 96 ALA A C 1
ATOM 755 O O . ALA A 1 96 ? -27.311 8.056 6.740 1.00 92.94 96 ALA A O 1
ATOM 756 N N . LEU A 1 97 ? -27.352 10.262 6.243 1.00 91.44 97 LEU A N 1
ATOM 757 C CA . LEU A 1 97 ? -26.025 10.310 5.639 1.00 91.44 97 LEU A CA 1
ATOM 758 C C . LEU A 1 97 ? -24.931 10.019 6.672 1.00 91.44 97 LEU A C 1
ATOM 760 O O . LEU A 1 97 ? -24.115 9.129 6.450 1.00 91.44 97 LEU A O 1
ATOM 764 N N . ALA A 1 98 ? -24.963 10.673 7.837 1.00 90.44 98 ALA A N 1
ATOM 765 C CA . ALA A 1 98 ? -23.978 10.456 8.899 1.00 90.44 98 ALA A CA 1
ATOM 766 C C . ALA A 1 98 ? -23.933 8.988 9.363 1.00 90.44 98 ALA A C 1
ATOM 768 O O . ALA A 1 98 ? -22.860 8.411 9.537 1.00 90.44 98 ALA A O 1
ATOM 769 N N . ARG A 1 99 ? -25.097 8.336 9.502 1.00 93.06 99 ARG A N 1
ATOM 770 C CA . ARG A 1 99 ? -25.167 6.895 9.802 1.00 93.06 99 ARG A CA 1
ATOM 771 C C . ARG A 1 99 ? -24.573 6.041 8.691 1.00 93.06 99 ARG A C 1
ATOM 773 O O . ARG A 1 99 ? -23.845 5.099 8.991 1.00 93.06 99 ARG A O 1
ATOM 780 N N . SER A 1 100 ? -24.892 6.354 7.438 1.00 94.88 100 SER A N 1
ATOM 781 C CA . SER A 1 100 ? -24.380 5.613 6.281 1.00 94.88 100 SER A CA 1
ATOM 782 C C . SER A 1 100 ? -22.856 5.719 6.200 1.00 94.88 100 SER A C 1
ATOM 784 O O . SER A 1 100 ? -22.190 4.696 6.081 1.00 94.88 100 SER A O 1
ATOM 786 N N . ASN A 1 101 ? -22.309 6.917 6.416 1.00 92.06 101 ASN A N 1
ATOM 787 C CA . ASN A 1 101 ? -20.871 7.184 6.455 1.00 92.06 101 ASN A CA 1
ATOM 788 C C . ASN A 1 101 ? -20.144 6.370 7.537 1.00 92.06 101 ASN A C 1
ATOM 790 O O . ASN A 1 101 ? -19.066 5.844 7.278 1.00 92.06 101 ASN A O 1
ATOM 794 N N . VAL A 1 102 ? -20.717 6.248 8.742 1.00 93.19 102 VAL A N 1
ATOM 795 C CA . VAL A 1 102 ? -20.138 5.419 9.819 1.00 93.19 102 VAL A CA 1
ATOM 796 C C . VAL A 1 102 ? -20.172 3.932 9.457 1.00 93.19 102 VAL A C 1
ATOM 798 O O . VAL A 1 102 ? -19.203 3.217 9.707 1.00 93.19 102 VAL A O 1
ATOM 801 N N . ILE A 1 103 ? -21.275 3.449 8.873 1.00 94.75 103 ILE A N 1
ATOM 802 C CA . ILE A 1 103 ? -21.405 2.045 8.455 1.00 94.75 103 ILE A CA 1
ATOM 803 C C . ILE A 1 103 ? -20.381 1.714 7.370 1.00 94.75 103 ILE A C 1
ATOM 805 O O . ILE A 1 103 ? -19.706 0.693 7.471 1.00 94.75 103 ILE A O 1
ATOM 809 N N . GLU A 1 104 ? -20.257 2.573 6.363 1.00 94.00 104 GLU A N 1
ATOM 810 C CA . GLU A 1 104 ? -19.308 2.403 5.267 1.00 94.00 104 GLU A CA 1
ATOM 811 C C . GLU A 1 104 ? -17.857 2.437 5.773 1.00 94.00 104 GLU A C 1
ATOM 813 O O . GLU A 1 104 ? -17.105 1.496 5.532 1.00 94.00 104 GLU A O 1
ATOM 818 N N . CYS A 1 105 ? -17.489 3.443 6.573 1.00 92.12 105 CYS A N 1
ATOM 819 C CA . CYS A 1 105 ? -16.149 3.546 7.160 1.00 92.12 105 CYS A CA 1
ATOM 820 C C . CYS A 1 105 ? -15.798 2.317 8.019 1.00 92.12 105 CYS A C 1
ATOM 822 O O . CYS A 1 105 ? -14.691 1.788 7.939 1.00 92.12 105 CYS A O 1
ATOM 824 N N . LYS A 1 106 ? -16.763 1.778 8.778 1.00 93.12 106 LYS A N 1
ATOM 825 C CA . LYS A 1 106 ? -16.582 0.532 9.536 1.00 93.12 106 LYS A CA 1
ATOM 826 C C . LYS A 1 106 ? -16.280 -0.667 8.631 1.00 93.12 106 LYS A C 1
ATOM 828 O O . LYS A 1 106 ? -15.474 -1.514 9.015 1.00 93.12 106 LYS A O 1
ATOM 833 N N . VAL A 1 107 ? -16.960 -0.786 7.487 1.00 93.81 107 VAL A N 1
ATOM 834 C CA . VAL A 1 107 ? -16.707 -1.874 6.528 1.00 93.81 107 VAL A CA 1
ATOM 835 C C . VAL A 1 107 ? -15.280 -1.770 6.001 1.00 93.81 107 VAL A C 1
ATOM 837 O O . VAL A 1 107 ? -14.552 -2.756 6.086 1.00 93.81 107 VAL A O 1
ATOM 840 N N . TYR A 1 108 ? -14.855 -0.579 5.575 1.00 91.31 108 TYR A N 1
ATOM 841 C CA . TYR A 1 108 ? -13.490 -0.369 5.097 1.00 91.31 108 TYR A CA 1
ATOM 842 C C . TYR A 1 108 ? -12.440 -0.627 6.182 1.00 91.31 108 TYR A C 1
ATOM 844 O O . TYR A 1 108 ? -11.498 -1.369 5.936 1.00 91.31 108 TYR A O 1
ATOM 852 N N . LEU A 1 109 ? -12.616 -0.114 7.407 1.00 91.00 109 LEU A N 1
ATOM 853 C CA . LEU A 1 109 ? -11.682 -0.389 8.507 1.00 91.00 109 LEU A CA 1
ATOM 854 C C . LEU A 1 109 ? -11.563 -1.894 8.786 1.00 91.00 109 LEU A C 1
ATOM 856 O O . LEU A 1 109 ? -10.475 -2.403 9.040 1.00 91.00 109 LEU A O 1
ATOM 860 N N . HIS A 1 110 ? -12.680 -2.622 8.743 1.00 91.19 110 HIS A N 1
ATOM 861 C CA . HIS A 1 110 ? -12.657 -4.070 8.910 1.00 91.19 110 HIS A CA 1
ATOM 862 C C . HIS A 1 110 ? -11.856 -4.748 7.788 1.00 91.19 110 HIS A C 1
ATOM 864 O O . HIS A 1 110 ? -11.043 -5.627 8.069 1.00 91.19 110 HIS A O 1
ATOM 870 N N . GLU A 1 111 ? -12.059 -4.351 6.531 1.00 90.62 111 GLU A N 1
ATOM 871 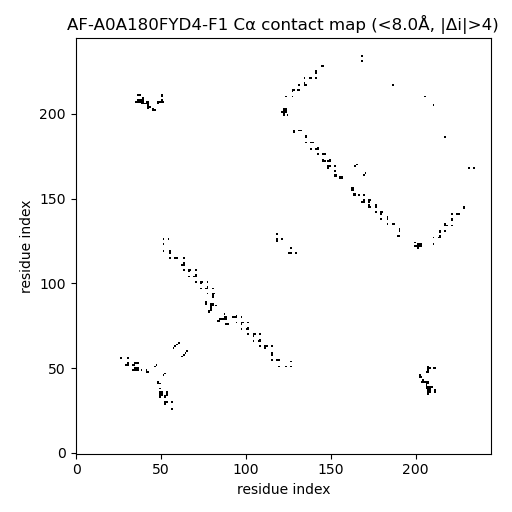C CA . GLU A 1 111 ? -11.281 -4.860 5.396 1.00 90.62 111 GLU A CA 1
ATOM 872 C C . GLU A 1 111 ? -9.787 -4.545 5.526 1.00 90.62 111 GLU A C 1
ATOM 874 O O . GLU A 1 111 ? -8.972 -5.449 5.323 1.00 90.62 111 GLU A O 1
ATOM 879 N N . GLU A 1 112 ? -9.431 -3.330 5.949 1.00 88.50 112 GLU A N 1
ATOM 880 C CA . GLU A 1 112 ? -8.040 -2.926 6.170 1.00 88.50 112 GLU A CA 1
ATOM 881 C C . GLU A 1 112 ? -7.376 -3.747 7.272 1.00 88.50 112 GLU A C 1
ATOM 883 O O . GLU A 1 112 ? -6.330 -4.343 7.034 1.00 88.50 112 GLU A O 1
ATOM 888 N N . ILE A 1 113 ? -8.020 -3.921 8.432 1.00 88.69 113 ILE A N 1
ATOM 889 C CA . ILE A 1 113 ? -7.488 -4.769 9.513 1.00 88.69 113 ILE A CA 1
ATOM 890 C C . ILE A 1 113 ? -7.210 -6.195 9.009 1.00 88.69 113 ILE A C 1
ATOM 892 O O . ILE A 1 113 ? -6.147 -6.759 9.278 1.00 88.69 113 ILE A O 1
ATOM 896 N N . HIS A 1 114 ? -8.135 -6.795 8.251 1.00 90.06 114 HIS A N 1
ATOM 897 C CA . HIS A 1 114 ? -7.918 -8.130 7.676 1.00 90.06 114 HIS A CA 1
ATOM 898 C C . HIS A 1 114 ? -6.807 -8.141 6.625 1.00 90.06 114 HIS A C 1
ATOM 900 O O . HIS A 1 114 ? -6.050 -9.114 6.544 1.00 90.06 114 HIS A O 1
ATOM 906 N N . SER A 1 115 ? -6.690 -7.080 5.826 1.00 84.75 115 SER A N 1
ATOM 907 C CA . SER A 1 115 ? -5.613 -6.922 4.852 1.00 84.75 115 SER A CA 1
ATOM 908 C C . SER A 1 115 ? -4.256 -6.843 5.549 1.00 84.75 115 SER A C 1
ATOM 910 O O . SER A 1 115 ? -3.362 -7.620 5.212 1.00 84.75 115 SER A O 1
ATOM 912 N N . THR A 1 116 ? -4.129 -6.016 6.587 1.00 85.12 116 THR A N 1
ATOM 913 C CA . THR A 1 116 ? -2.931 -5.890 7.420 1.00 85.12 116 THR A CA 1
ATOM 914 C C . THR A 1 116 ? -2.557 -7.222 8.063 1.00 85.12 116 THR A C 1
ATOM 916 O O . THR A 1 116 ? -1.416 -7.664 7.931 1.00 85.12 116 THR A O 1
ATOM 919 N N . ILE A 1 117 ? -3.511 -7.934 8.678 1.00 87.44 117 ILE A N 1
ATOM 920 C CA . ILE A 1 117 ? -3.269 -9.271 9.252 1.00 87.44 117 ILE A CA 1
ATOM 921 C C . ILE A 1 117 ? -2.750 -10.235 8.181 1.00 87.44 117 ILE A C 1
ATOM 923 O O . ILE A 1 117 ? -1.809 -10.997 8.424 1.00 87.44 117 ILE A O 1
ATOM 927 N N . ARG A 1 118 ? -3.354 -10.228 6.987 1.00 85.00 118 ARG A N 1
ATOM 928 C CA . ARG A 1 118 ? -2.924 -11.072 5.868 1.00 85.00 118 ARG A CA 1
ATOM 929 C C . ARG A 1 118 ? -1.510 -10.720 5.413 1.00 85.00 118 ARG A C 1
ATOM 931 O O . ARG A 1 118 ? -0.760 -11.639 5.097 1.00 85.00 118 ARG A O 1
ATOM 938 N N . ILE A 1 119 ? -1.155 -9.438 5.380 1.00 82.31 119 ILE A N 1
ATOM 939 C CA . ILE A 1 119 ? 0.171 -8.972 4.971 1.00 82.31 119 ILE A CA 1
ATOM 940 C C . ILE A 1 119 ? 1.220 -9.374 6.006 1.00 82.31 119 ILE A C 1
ATOM 942 O O . ILE A 1 119 ? 2.155 -10.073 5.634 1.00 82.31 119 ILE A O 1
ATOM 946 N N . ILE A 1 120 ? 1.013 -9.077 7.293 1.00 83.06 120 ILE A N 1
ATOM 947 C CA . ILE A 1 120 ? 1.928 -9.459 8.388 1.00 83.06 120 ILE A CA 1
ATOM 948 C C . ILE A 1 120 ? 2.229 -10.966 8.356 1.00 83.06 120 ILE A C 1
ATOM 950 O O . ILE A 1 120 ? 3.378 -11.400 8.473 1.00 83.06 120 ILE A O 1
ATOM 954 N N . ASN A 1 121 ? 1.198 -11.784 8.124 1.00 86.19 121 ASN A N 1
ATOM 955 C CA . ASN A 1 121 ? 1.328 -13.239 8.020 1.00 86.19 121 ASN A CA 1
ATOM 956 C C . ASN A 1 121 ? 1.802 -13.736 6.644 1.00 86.19 121 ASN A C 1
ATOM 958 O O . ASN A 1 121 ? 2.108 -14.923 6.481 1.00 86.19 121 ASN A O 1
ATOM 962 N N . GLY A 1 122 ? 1.842 -12.849 5.656 1.00 86.31 122 GLY A N 1
ATOM 963 C CA . GLY A 1 122 ? 2.145 -13.128 4.265 1.00 86.31 122 GLY A CA 1
ATOM 964 C C . GLY A 1 122 ? 3.625 -13.377 4.002 1.00 86.31 122 GLY A C 1
ATOM 965 O O . GLY A 1 122 ? 4.504 -13.183 4.851 1.00 86.31 122 GLY A O 1
ATOM 966 N N . SER A 1 123 ? 3.904 -13.824 2.784 1.00 87.88 123 SER A N 1
ATOM 967 C CA . SER A 1 123 ? 5.266 -13.990 2.290 1.00 87.88 123 SER A CA 1
ATOM 968 C C . SER A 1 123 ? 5.930 -12.649 1.982 1.00 87.88 123 SER A C 1
ATOM 970 O O . SER A 1 123 ? 5.240 -11.651 1.782 1.00 87.88 123 SER A O 1
ATOM 972 N N . ASP A 1 124 ? 7.258 -12.611 1.873 1.00 87.31 124 ASP A N 1
ATOM 973 C CA . ASP A 1 124 ? 7.990 -11.409 1.431 1.00 87.31 124 ASP A CA 1
ATOM 974 C C . ASP A 1 124 ? 7.424 -10.833 0.110 1.00 87.31 124 ASP A C 1
ATOM 976 O O . ASP A 1 124 ? 7.337 -9.620 -0.069 1.00 87.31 124 ASP A O 1
ATOM 980 N N . PHE A 1 125 ? 6.943 -11.697 -0.790 1.00 84.56 125 PHE A N 1
ATOM 981 C CA . PHE A 1 125 ? 6.320 -11.283 -2.051 1.00 84.56 125 PHE A CA 1
ATOM 982 C C . PHE A 1 125 ? 4.896 -10.744 -1.895 1.00 84.56 125 PHE A C 1
ATOM 984 O O . PHE A 1 125 ? 4.484 -9.915 -2.704 1.00 84.56 125 PHE A O 1
ATOM 991 N N . ASP A 1 126 ? 4.143 -11.174 -0.879 1.00 83.31 126 ASP A N 1
ATOM 992 C CA . ASP A 1 126 ? 2.815 -10.612 -0.611 1.00 83.31 126 ASP A CA 1
ATOM 993 C C . ASP A 1 126 ? 2.926 -9.143 -0.166 1.00 83.31 126 ASP A C 1
ATOM 995 O O . ASP A 1 126 ? 2.121 -8.319 -0.597 1.00 83.31 126 ASP A O 1
ATOM 999 N N . HIS A 1 127 ? 3.970 -8.795 0.599 1.00 81.75 127 HIS A N 1
ATOM 1000 C CA . HIS A 1 127 ? 4.268 -7.412 1.003 1.00 81.75 127 HIS A CA 1
ATOM 1001 C C . HIS A 1 127 ? 4.610 -6.533 -0.203 1.00 81.75 127 HIS A C 1
ATOM 1003 O O . HIS A 1 127 ? 4.069 -5.441 -0.361 1.00 81.75 127 HIS A O 1
ATOM 1009 N N . ILE A 1 128 ? 5.481 -7.034 -1.083 1.00 83.06 128 ILE A N 1
ATOM 1010 C CA . ILE A 1 128 ? 5.856 -6.346 -2.322 1.00 83.06 128 ILE A CA 1
ATOM 1011 C C . ILE A 1 128 ? 4.621 -6.131 -3.202 1.00 83.06 128 ILE A C 1
ATOM 1013 O O . ILE A 1 128 ? 4.363 -5.019 -3.660 1.00 83.06 128 ILE A O 1
ATOM 1017 N N . ARG A 1 129 ? 3.820 -7.185 -3.399 1.00 80.38 129 ARG A N 1
ATOM 1018 C CA . ARG A 1 129 ? 2.621 -7.129 -4.233 1.00 80.38 129 ARG A CA 1
ATOM 1019 C C . ARG A 1 129 ? 1.588 -6.156 -3.690 1.00 80.38 129 ARG A C 1
ATOM 1021 O O . ARG A 1 129 ? 0.931 -5.530 -4.505 1.00 80.38 129 ARG A O 1
ATOM 1028 N N . ALA A 1 130 ? 1.433 -6.010 -2.375 1.00 77.75 130 ALA A N 1
ATOM 1029 C CA . ALA A 1 130 ? 0.472 -5.071 -1.796 1.00 77.75 130 ALA A CA 1
ATOM 1030 C C . ALA A 1 130 ? 0.723 -3.612 -2.229 1.00 77.75 130 ALA A C 1
ATOM 1032 O O . ALA A 1 130 ? -0.221 -2.836 -2.331 1.00 77.75 130 ALA A O 1
ATOM 1033 N N . ARG A 1 131 ? 1.968 -3.253 -2.572 1.00 73.12 131 ARG A N 1
ATOM 1034 C CA . ARG A 1 131 ? 2.352 -1.894 -2.998 1.00 73.12 131 ARG A CA 1
ATOM 1035 C C . ARG A 1 131 ? 2.178 -1.621 -4.495 1.00 73.12 131 ARG A C 1
ATOM 1037 O O . ARG A 1 131 ? 2.253 -0.479 -4.936 1.00 73.12 131 ARG A O 1
ATOM 1044 N N . TRP A 1 132 ? 1.955 -2.653 -5.301 1.00 78.50 132 TRP A N 1
ATOM 1045 C CA . TRP A 1 132 ? 1.924 -2.556 -6.763 1.00 78.50 132 TRP A CA 1
ATOM 1046 C C . TRP A 1 132 ? 0.576 -2.249 -7.450 1.00 78.50 132 TRP A C 1
ATOM 1048 O O . TRP A 1 132 ? 0.639 -1.748 -8.577 1.00 78.50 132 TRP A O 1
ATOM 1058 N N . PRO A 1 133 ? -0.629 -2.485 -6.880 1.00 68.56 133 PRO A N 1
ATOM 1059 C CA . PRO A 1 133 ? -1.890 -2.369 -7.620 1.00 68.56 133 PRO A CA 1
ATOM 1060 C C . PRO A 1 133 ? -2.169 -0.969 -8.170 1.00 68.56 133 PRO A C 1
ATOM 1062 O O . PRO A 1 133 ? -2.798 -0.845 -9.215 1.00 68.56 133 PRO A O 1
ATOM 1065 N N . ALA A 1 134 ? -1.660 0.081 -7.521 1.00 65.81 134 ALA A N 1
ATOM 1066 C CA . ALA A 1 134 ? -1.773 1.453 -8.018 1.00 65.81 134 ALA A CA 1
ATOM 1067 C C . ALA A 1 134 ? -0.799 1.776 -9.171 1.00 65.81 134 ALA A C 1
ATOM 1069 O O . ALA A 1 134 ? -0.997 2.758 -9.885 1.00 65.81 134 ALA A O 1
ATOM 1070 N N . MET A 1 135 ? 0.258 0.977 -9.353 1.00 66.94 135 MET A N 1
ATOM 1071 C CA . MET A 1 135 ? 1.369 1.278 -10.267 1.00 66.94 135 MET A CA 1
ATOM 1072 C C . MET A 1 135 ? 1.308 0.487 -11.570 1.00 66.94 135 MET A C 1
ATOM 1074 O O . MET A 1 135 ? 1.692 1.007 -12.612 1.00 66.94 135 MET A O 1
ATOM 1078 N N . VAL A 1 136 ? 0.796 -0.746 -11.542 1.00 71.56 136 VAL A N 1
ATOM 1079 C CA . VAL A 1 136 ? 0.657 -1.569 -12.754 1.00 71.56 136 VAL A CA 1
ATOM 1080 C C . VAL A 1 136 ? -0.207 -0.888 -13.832 1.00 71.56 136 VAL A C 1
ATOM 1082 O O . VAL A 1 136 ? 0.266 -0.820 -14.966 1.00 71.56 136 VAL A O 1
ATOM 1085 N N . PRO A 1 137 ? -1.378 -0.290 -13.519 1.00 76.31 137 PRO A N 1
ATOM 1086 C CA . PRO A 1 137 ? -2.164 0.441 -14.518 1.00 76.31 137 PRO A CA 1
ATOM 1087 C C . PRO A 1 137 ? -1.404 1.608 -15.163 1.00 76.31 137 PRO A C 1
ATOM 1089 O O . PRO A 1 137 ? -1.567 1.875 -16.347 1.00 76.31 137 PRO A O 1
ATOM 1092 N N . ARG A 1 138 ? -0.493 2.262 -14.431 1.00 73.69 138 ARG A N 1
ATOM 1093 C CA . ARG A 1 138 ? 0.316 3.365 -14.978 1.00 73.69 138 ARG A CA 1
ATOM 1094 C C . ARG A 1 138 ? 1.314 2.899 -16.040 1.00 73.69 138 ARG A C 1
ATOM 1096 O O . ARG A 1 138 ? 1.707 3.676 -16.910 1.00 73.69 138 ARG A O 1
ATOM 1103 N N . ILE A 1 139 ? 1.741 1.635 -15.987 1.00 74.56 139 ILE A N 1
ATOM 1104 C CA . ILE A 1 139 ? 2.573 1.031 -17.038 1.00 74.56 139 ILE A CA 1
ATOM 1105 C C . ILE A 1 139 ? 1.741 0.823 -18.312 1.00 74.56 139 ILE A C 1
ATOM 1107 O O . ILE A 1 139 ? 2.277 0.987 -19.409 1.00 74.56 139 ILE A O 1
ATOM 1111 N N . ASP A 1 140 ? 0.445 0.519 -18.179 1.00 78.12 140 ASP A N 1
ATOM 1112 C CA . ASP A 1 140 ? -0.471 0.418 -19.322 1.00 78.12 140 ASP A CA 1
ATOM 1113 C C . ASP A 1 140 ? -0.650 1.785 -20.001 1.00 78.12 140 ASP A C 1
ATOM 1115 O O . ASP A 1 140 ? -0.532 1.879 -21.225 1.00 78.12 140 ASP A O 1
ATOM 1119 N N . ASP A 1 141 ? -0.839 2.849 -19.214 1.00 83.19 141 ASP A N 1
ATOM 1120 C CA . ASP A 1 141 ? -0.919 4.227 -19.723 1.00 83.19 141 ASP A CA 1
ATOM 1121 C C . ASP A 1 141 ? 0.365 4.619 -20.472 1.00 83.19 141 ASP A C 1
ATOM 1123 O O . ASP A 1 141 ? 0.323 5.084 -21.612 1.00 83.19 141 ASP A O 1
ATOM 1127 N N . THR A 1 142 ? 1.522 4.304 -19.881 1.00 81.19 142 THR A N 1
ATOM 1128 C CA . THR A 1 142 ? 2.836 4.544 -20.494 1.00 81.19 142 THR A CA 1
ATOM 1129 C C . THR A 1 142 ? 2.956 3.846 -21.856 1.00 81.19 142 THR A C 1
ATOM 1131 O O . THR A 1 142 ? 3.468 4.420 -22.817 1.00 81.19 142 THR A O 1
ATOM 1134 N N . GLU A 1 143 ? 2.481 2.604 -21.989 1.00 83.06 143 GLU A N 1
ATOM 1135 C CA . GLU A 1 143 ? 2.509 1.905 -23.278 1.00 83.06 143 GLU A CA 1
ATOM 1136 C C . GLU A 1 143 ? 1.664 2.622 -24.341 1.00 83.06 143 GLU A C 1
ATOM 1138 O O . GLU A 1 143 ? 2.094 2.737 -25.495 1.00 83.06 143 GLU A O 1
ATOM 1143 N N . LEU A 1 144 ? 0.485 3.124 -23.964 1.00 86.75 144 LEU A N 1
ATOM 1144 C CA . LEU A 1 144 ? -0.389 3.871 -24.867 1.00 86.75 144 LEU A CA 1
ATOM 1145 C C . LEU A 1 144 ? 0.264 5.174 -25.344 1.00 86.75 144 LEU A C 1
ATOM 1147 O O . LEU A 1 144 ? 0.187 5.484 -26.536 1.00 86.75 144 LEU A O 1
ATOM 1151 N N . ASP A 1 145 ? 0.970 5.886 -24.469 1.00 87.31 145 ASP A N 1
ATOM 1152 C CA . ASP A 1 145 ? 1.668 7.125 -24.826 1.00 87.31 145 ASP A CA 1
ATOM 1153 C C . ASP A 1 145 ? 2.789 6.889 -25.847 1.00 87.31 145 ASP A C 1
ATOM 1155 O O . ASP A 1 145 ? 2.891 7.596 -26.860 1.00 87.31 145 ASP A O 1
ATOM 1159 N N . PHE A 1 146 ? 3.585 5.833 -25.649 1.00 84.88 146 PHE A N 1
ATOM 1160 C CA . PHE A 1 146 ? 4.625 5.426 -26.597 1.00 84.88 146 PHE A CA 1
ATOM 1161 C C . PHE A 1 146 ? 4.041 5.013 -27.954 1.00 84.88 146 PHE A C 1
ATOM 1163 O O . PHE A 1 146 ? 4.573 5.393 -29.004 1.00 84.88 146 PHE A O 1
ATOM 1170 N N . LEU A 1 147 ? 2.920 4.283 -27.960 1.00 86.31 147 LEU A N 1
ATOM 1171 C CA . LEU A 1 147 ? 2.192 3.966 -29.191 1.00 86.31 147 LEU A CA 1
ATOM 1172 C C . LEU A 1 147 ? 1.655 5.230 -29.872 1.00 86.31 147 LEU A C 1
ATOM 1174 O O . LEU A 1 147 ? 1.695 5.317 -31.099 1.00 86.31 147 LEU A O 1
ATOM 1178 N N . GLY A 1 148 ? 1.226 6.232 -29.103 1.00 85.06 148 GLY A N 1
ATOM 1179 C CA . GLY A 1 148 ? 0.822 7.540 -29.608 1.00 85.06 148 GLY A CA 1
ATOM 1180 C C . GLY A 1 148 ? 1.947 8.270 -30.348 1.00 85.06 148 GLY A C 1
ATOM 1181 O O . GLY A 1 148 ? 1.710 8.813 -31.428 1.00 85.06 148 GLY A O 1
ATOM 1182 N N . ILE A 1 149 ? 3.180 8.244 -29.827 1.00 81.19 149 ILE A N 1
ATOM 1183 C CA . ILE A 1 149 ? 4.363 8.814 -30.504 1.00 81.19 149 ILE A CA 1
ATOM 1184 C C . ILE A 1 149 ? 4.628 8.095 -31.832 1.00 81.19 149 ILE A C 1
ATOM 1186 O O . ILE A 1 149 ? 4.831 8.742 -32.862 1.00 81.19 149 ILE A O 1
ATOM 1190 N N . ILE A 1 150 ? 4.597 6.760 -31.822 1.00 82.94 150 ILE A N 1
ATOM 1191 C CA . ILE A 1 150 ? 4.818 5.941 -33.022 1.00 82.94 150 ILE A CA 1
ATOM 1192 C C . ILE A 1 150 ? 3.743 6.238 -34.072 1.00 82.94 150 ILE A C 1
ATOM 1194 O O . ILE A 1 150 ? 4.077 6.538 -35.217 1.00 82.94 150 ILE A O 1
ATOM 1198 N N . TYR A 1 151 ? 2.472 6.232 -33.669 1.00 83.12 151 T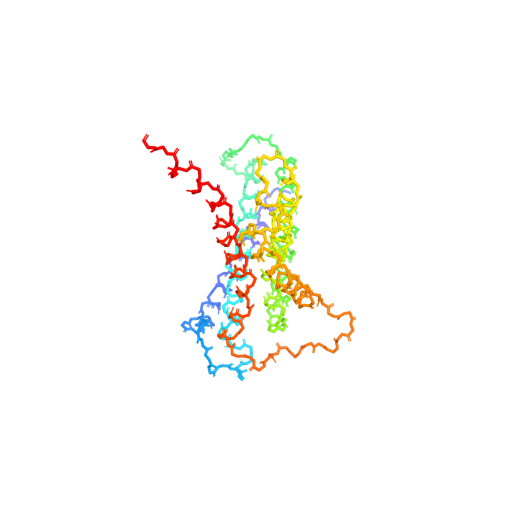YR A N 1
ATOM 1199 C CA . TYR A 1 151 ? 1.341 6.500 -34.549 1.00 83.12 151 TYR A CA 1
ATOM 1200 C C . TYR A 1 151 ? 1.396 7.907 -35.149 1.00 83.12 151 TYR A C 1
ATOM 1202 O O . TYR A 1 151 ? 1.194 8.064 -36.350 1.00 83.12 151 TYR A O 1
ATOM 1210 N N . ARG A 1 152 ? 1.725 8.937 -34.354 1.00 77.00 152 ARG A N 1
ATOM 1211 C CA . ARG A 1 152 ? 1.918 10.304 -34.870 1.00 77.00 152 ARG A CA 1
ATOM 1212 C C . ARG A 1 152 ? 3.017 10.350 -35.928 1.00 77.00 152 ARG A C 1
ATOM 1214 O O . ARG A 1 152 ? 2.806 10.931 -36.984 1.00 77.00 152 ARG A O 1
ATOM 1221 N N . ALA A 1 153 ? 4.155 9.704 -35.685 1.00 72.06 153 ALA A N 1
ATOM 1222 C CA . ALA A 1 153 ? 5.247 9.661 -36.655 1.00 72.06 153 ALA A CA 1
ATOM 1223 C C . ALA A 1 153 ? 4.878 8.913 -37.951 1.00 72.06 153 ALA A C 1
ATOM 1225 O O . ALA A 1 153 ? 5.362 9.270 -39.022 1.00 72.06 153 ALA A O 1
ATOM 1226 N N . GLU A 1 154 ? 4.012 7.901 -37.865 1.00 72.81 154 GLU A N 1
ATOM 1227 C CA . GLU A 1 154 ? 3.521 7.127 -39.015 1.00 72.81 154 GLU A CA 1
ATOM 1228 C C . GLU A 1 154 ? 2.407 7.859 -39.791 1.00 72.81 154 GLU A C 1
ATOM 1230 O O . GLU A 1 154 ? 2.304 7.709 -41.008 1.00 72.81 154 GLU A O 1
ATOM 1235 N N . GLN A 1 155 ? 1.619 8.703 -39.113 1.00 67.44 155 GLN A N 1
ATOM 1236 C CA . GLN A 1 155 ? 0.507 9.474 -39.686 1.00 67.44 155 GLN A CA 1
ATOM 1237 C C . GLN A 1 155 ? 0.868 10.908 -40.108 1.00 67.44 155 GLN A C 1
ATOM 1239 O O . GLN A 1 155 ? -0.003 11.624 -40.603 1.00 67.44 155 GLN A O 1
ATOM 1244 N N . ILE A 1 156 ? 2.141 11.321 -40.019 1.00 55.72 156 ILE A N 1
ATOM 1245 C CA . ILE A 1 156 ? 2.651 12.528 -40.694 1.00 55.72 156 ILE A CA 1
ATOM 1246 C C . ILE A 1 156 ? 3.285 12.162 -42.057 1.00 55.72 156 ILE A C 1
ATOM 1248 O O . ILE A 1 156 ? 4.504 12.226 -42.219 1.00 55.72 156 ILE A O 1
ATOM 1252 N N . PRO A 1 157 ? 2.504 11.832 -43.104 1.00 54.38 157 PRO A N 1
ATOM 1253 C CA . PRO A 1 157 ? 2.991 11.943 -44.468 1.00 54.38 157 PRO A CA 1
ATOM 1254 C C . PRO A 1 157 ? 2.253 13.073 -45.188 1.00 54.38 157 PRO A C 1
ATOM 1256 O O . PRO A 1 157 ? 1.406 12.787 -46.027 1.00 54.38 157 PRO A O 1
ATOM 1259 N N . THR A 1 158 ? 2.526 14.361 -44.904 1.00 50.22 158 THR A N 1
ATOM 1260 C CA . THR A 1 158 ? 2.118 15.425 -45.866 1.00 50.22 158 THR A CA 1
ATOM 1261 C C . THR A 1 158 ? 2.727 16.832 -45.775 1.00 50.22 158 THR A C 1
ATOM 1263 O O . THR A 1 158 ? 2.382 17.636 -46.636 1.00 50.22 158 THR A O 1
ATOM 1266 N N . ILE A 1 159 ? 3.641 17.173 -44.853 1.00 47.31 159 ILE A N 1
ATOM 1267 C CA . ILE A 1 159 ? 4.253 18.530 -44.870 1.00 47.31 159 ILE A CA 1
ATOM 1268 C C . ILE A 1 159 ? 5.751 18.505 -45.208 1.00 47.31 159 ILE A C 1
ATOM 1270 O O . ILE A 1 159 ? 6.206 19.332 -45.995 1.00 47.31 159 ILE A O 1
ATOM 1274 N N . CYS A 1 160 ? 6.505 17.491 -44.770 1.00 46.28 160 CYS A N 1
ATOM 1275 C CA . CYS A 1 160 ? 7.934 17.386 -45.078 1.00 46.28 160 CYS A CA 1
ATOM 1276 C C . CYS A 1 160 ? 8.279 16.018 -45.681 1.00 46.28 160 CYS A C 1
ATOM 1278 O O . CYS A 1 160 ? 8.244 14.994 -45.002 1.00 46.28 160 CYS A O 1
ATOM 1280 N N . LYS A 1 161 ? 8.682 16.001 -46.960 1.00 43.41 161 LYS A N 1
ATOM 1281 C CA . LYS A 1 161 ? 9.102 14.810 -47.736 1.00 43.41 161 LYS A CA 1
ATOM 1282 C C . LYS A 1 161 ? 10.298 14.021 -47.153 1.00 43.41 161 LYS A C 1
ATOM 1284 O O . LYS A 1 161 ? 10.723 13.052 -47.773 1.00 43.41 161 LYS A O 1
ATOM 1289 N N . TYR A 1 162 ? 10.820 14.397 -45.983 1.00 48.19 162 TYR A N 1
ATOM 1290 C CA . TYR A 1 162 ? 12.008 13.804 -45.358 1.00 48.19 162 TYR A CA 1
ATOM 1291 C C . TYR A 1 162 ? 11.776 13.100 -44.004 1.00 48.19 162 TYR A C 1
ATOM 1293 O O . TYR A 1 162 ? 12.716 12.491 -43.498 1.00 48.19 162 TYR A O 1
ATOM 1301 N N . HIS A 1 163 ? 10.563 13.107 -43.428 1.00 50.34 163 HIS A N 1
ATOM 1302 C CA . HIS A 1 163 ? 10.368 12.664 -42.029 1.00 50.34 163 HIS A CA 1
ATOM 1303 C C . HIS A 1 163 ? 9.538 11.388 -41.806 1.00 50.34 163 HIS A C 1
ATOM 1305 O O . HIS A 1 163 ? 9.409 10.948 -40.669 1.00 50.34 163 HIS A O 1
ATOM 1311 N N . ALA A 1 164 ? 9.042 10.721 -42.850 1.00 48.69 164 ALA A N 1
AT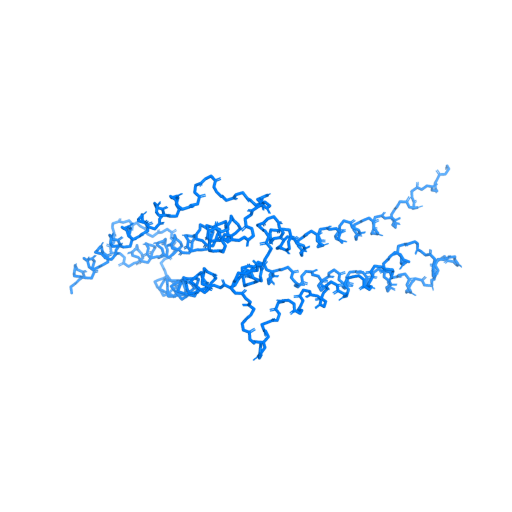OM 1312 C CA . ALA A 1 164 ? 8.033 9.661 -42.698 1.00 48.69 164 ALA A CA 1
ATOM 1313 C C . ALA A 1 164 ? 8.516 8.306 -42.114 1.00 48.69 164 ALA A C 1
ATOM 1315 O O . ALA A 1 164 ? 7.751 7.353 -42.077 1.00 48.69 164 ALA A O 1
ATOM 1316 N N . SER A 1 165 ? 9.767 8.161 -41.662 1.00 51.22 165 SER A N 1
ATOM 1317 C CA . SER A 1 165 ? 10.216 6.938 -40.955 1.00 51.22 165 SER A CA 1
ATOM 1318 C C . SER A 1 165 ? 11.505 7.130 -40.136 1.00 51.22 165 SER A C 1
ATOM 1320 O O . SER A 1 165 ? 12.128 6.164 -39.682 1.00 51.22 165 SER A O 1
ATOM 1322 N N . THR A 1 166 ? 11.958 8.374 -39.989 1.00 56.81 166 THR A N 1
ATOM 1323 C CA . THR A 1 166 ? 13.325 8.724 -39.571 1.00 56.81 166 THR A CA 1
ATOM 1324 C C . THR A 1 166 ? 13.392 9.567 -38.309 1.00 56.81 166 THR A C 1
ATOM 1326 O O . THR A 1 166 ? 14.500 9.689 -37.785 1.00 56.81 166 THR A O 1
ATOM 1329 N N . ALA A 1 167 ? 12.251 10.066 -37.818 1.00 66.75 167 ALA A N 1
ATOM 1330 C CA . ALA A 1 167 ? 12.143 10.817 -36.571 1.00 66.75 167 ALA A CA 1
ATOM 1331 C C . ALA A 1 167 ? 12.846 10.044 -35.435 1.00 66.75 167 ALA A C 1
ATOM 1333 O O . ALA A 1 167 ? 12.463 8.892 -35.163 1.00 66.75 167 ALA A O 1
ATOM 1334 N N . PRO A 1 168 ? 13.918 10.604 -34.840 1.00 74.94 168 PRO A N 1
ATOM 1335 C CA . PRO A 1 168 ? 14.657 9.971 -33.752 1.00 74.94 168 PRO A CA 1
ATOM 1336 C C . PRO A 1 168 ? 13.734 9.479 -32.633 1.00 74.94 168 PRO A C 1
ATOM 1338 O O . PRO A 1 168 ? 13.933 8.388 -32.104 1.00 74.94 168 PRO A O 1
ATOM 1341 N N . GLU A 1 169 ? 12.659 10.216 -32.371 1.00 78.62 169 GLU A N 1
ATOM 1342 C CA . GLU A 1 169 ? 1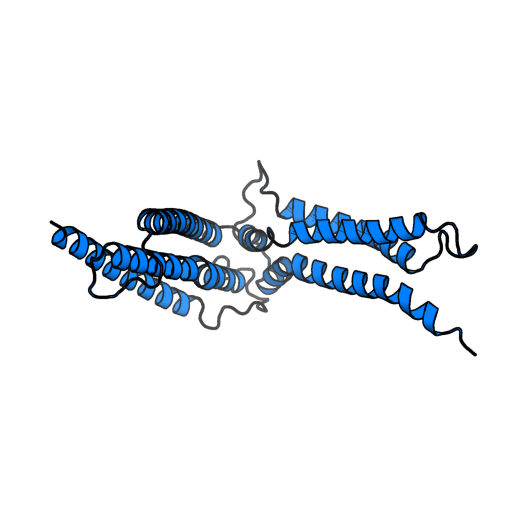1.671 9.942 -31.337 1.00 78.62 169 GLU A CA 1
ATOM 1343 C C . GLU A 1 169 ? 10.911 8.644 -31.594 1.00 78.62 169 GLU A C 1
ATOM 1345 O O . GLU A 1 169 ? 10.807 7.788 -30.720 1.00 78.62 169 GLU A O 1
ATOM 1350 N N . SER A 1 170 ? 10.434 8.452 -32.827 1.00 79.69 170 SER A N 1
ATOM 1351 C CA . SER A 1 170 ? 9.727 7.235 -33.241 1.00 79.69 170 SER A CA 1
ATOM 1352 C C . SER A 1 170 ? 10.631 6.004 -33.172 1.00 79.69 170 SER A C 1
ATOM 1354 O O . SER A 1 170 ? 10.192 4.917 -32.791 1.00 79.69 170 SER A O 1
ATOM 1356 N N . LYS A 1 171 ? 11.919 6.161 -33.511 1.00 83.44 171 LYS A N 1
ATOM 1357 C CA . LYS A 1 171 ? 12.901 5.071 -33.410 1.00 83.44 171 LYS A CA 1
ATOM 1358 C C . LYS A 1 171 ? 13.149 4.678 -31.959 1.00 83.44 171 LYS A C 1
ATOM 1360 O O . LYS A 1 171 ? 13.143 3.484 -31.662 1.00 83.44 171 LYS A O 1
ATOM 1365 N N . VAL A 1 172 ? 13.328 5.660 -31.077 1.00 84.69 172 VAL A N 1
ATOM 1366 C CA . VAL A 1 172 ? 13.504 5.430 -29.637 1.00 84.69 172 VAL A CA 1
ATOM 1367 C C . VAL A 1 172 ? 12.245 4.799 -29.043 1.00 84.69 172 VAL A C 1
ATOM 1369 O O . VAL A 1 172 ? 12.339 3.762 -28.389 1.00 84.69 172 VAL A O 1
ATOM 1372 N N . ALA A 1 173 ? 11.060 5.324 -29.361 1.00 85.31 173 ALA A N 1
ATOM 1373 C CA . ALA A 1 173 ? 9.793 4.784 -28.878 1.00 85.31 173 ALA A CA 1
ATOM 1374 C C . ALA A 1 173 ? 9.566 3.323 -29.310 1.00 85.31 173 ALA A C 1
ATOM 1376 O O . ALA A 1 173 ? 9.169 2.472 -28.505 1.00 85.31 173 ALA A O 1
ATOM 1377 N N . ARG A 1 174 ? 9.887 2.990 -30.568 1.00 86.00 174 ARG A N 1
ATOM 1378 C CA . ARG A 1 174 ? 9.796 1.618 -31.088 1.00 86.00 174 ARG A CA 1
ATOM 1379 C C . ARG A 1 174 ? 10.820 0.681 -30.441 1.00 86.00 174 ARG A C 1
ATOM 1381 O O . ARG A 1 174 ? 10.499 -0.479 -30.202 1.00 86.00 174 ARG A O 1
ATOM 1388 N N . ALA A 1 175 ? 12.024 1.170 -30.142 1.00 88.06 175 ALA A N 1
ATOM 1389 C CA . ALA A 1 175 ? 13.059 0.394 -29.459 1.00 88.06 175 ALA A CA 1
ATOM 1390 C C . ALA A 1 175 ? 12.720 0.120 -27.983 1.00 88.06 175 ALA A C 1
ATOM 1392 O O . ALA A 1 175 ? 13.069 -0.939 -27.467 1.00 88.06 175 ALA A O 1
ATOM 1393 N N . LEU A 1 176 ? 12.017 1.044 -27.322 1.00 87.38 176 LEU A N 1
ATOM 1394 C CA . LEU A 1 176 ? 11.612 0.923 -25.920 1.00 87.38 176 LEU A CA 1
ATOM 1395 C C . LEU A 1 176 ? 10.305 0.144 -25.720 1.00 87.38 176 LEU A C 1
ATOM 1397 O O . LEU A 1 176 ? 10.125 -0.474 -24.674 1.00 87.38 176 LEU A O 1
ATOM 1401 N N . SER A 1 177 ? 9.425 0.089 -26.725 1.00 85.44 177 SER A N 1
ATOM 1402 C CA . SER A 1 177 ? 8.146 -0.641 -26.644 1.00 85.44 177 SER A CA 1
ATOM 1403 C C . SER A 1 177 ? 8.277 -2.100 -26.156 1.00 85.44 177 SER A C 1
ATOM 1405 O O . SER A 1 177 ? 7.489 -2.511 -25.302 1.00 85.44 177 SER A O 1
ATOM 1407 N N . PRO A 1 178 ? 9.257 -2.910 -26.614 1.00 88.44 178 PRO A N 1
ATOM 1408 C CA . PRO A 1 178 ? 9.472 -4.250 -26.070 1.00 88.44 178 PRO A CA 1
ATOM 1409 C C . PRO A 1 178 ? 9.825 -4.254 -24.579 1.00 88.44 178 PRO A C 1
ATOM 1411 O O . PRO A 1 178 ? 9.378 -5.144 -23.864 1.00 88.44 178 PRO A O 1
ATOM 1414 N N . VAL A 1 179 ? 10.591 -3.267 -24.104 1.00 88.19 179 VAL A N 1
ATOM 1415 C CA . VAL A 1 179 ? 10.973 -3.147 -22.689 1.00 88.19 179 VAL A CA 1
ATOM 1416 C C . VAL A 1 179 ? 9.738 -2.863 -21.838 1.00 88.19 179 VAL A C 1
ATOM 1418 O O . VAL A 1 179 ? 9.512 -3.568 -20.861 1.00 88.19 179 VAL A O 1
ATOM 1421 N N . ILE A 1 180 ? 8.892 -1.916 -22.258 1.00 83.81 180 ILE A N 1
ATOM 1422 C CA . ILE A 1 180 ? 7.622 -1.590 -21.582 1.00 83.81 180 ILE A CA 1
ATOM 1423 C C . ILE A 1 180 ? 6.740 -2.835 -21.473 1.00 83.81 180 ILE A C 1
ATOM 1425 O O . ILE A 1 180 ? 6.289 -3.190 -20.385 1.00 83.81 180 ILE A O 1
ATOM 1429 N N . ARG A 1 181 ? 6.565 -3.563 -22.582 1.00 85.94 181 ARG A N 1
ATOM 1430 C CA . ARG A 1 181 ? 5.744 -4.783 -22.624 1.00 85.94 181 ARG A CA 1
ATOM 1431 C C . ARG A 1 181 ? 6.290 -5.905 -21.753 1.00 85.94 181 ARG A C 1
ATOM 1433 O O . ARG A 1 181 ? 5.514 -6.578 -21.078 1.00 85.94 181 ARG A O 1
ATOM 1440 N N . LEU A 1 182 ? 7.604 -6.130 -21.772 1.00 86.88 182 LEU A N 1
ATOM 1441 C CA . LEU A 1 182 ? 8.237 -7.154 -20.941 1.00 86.88 182 LEU A CA 1
ATOM 1442 C C . LEU A 1 182 ? 8.105 -6.816 -19.457 1.00 86.88 182 LEU A C 1
ATOM 1444 O O . LEU A 1 182 ? 7.755 -7.697 -18.676 1.00 86.88 182 LEU A O 1
ATOM 1448 N N . SER A 1 183 ? 8.304 -5.554 -19.083 1.00 82.44 183 SER A N 1
ATOM 1449 C CA . SER A 1 183 ? 8.092 -5.083 -17.714 1.00 82.44 183 SER A CA 1
ATOM 1450 C C . SER A 1 183 ? 6.641 -5.254 -17.280 1.00 82.44 183 SER A C 1
ATOM 1452 O O . SER A 1 183 ? 6.384 -5.854 -16.241 1.00 82.44 183 SER A O 1
ATOM 1454 N N . ARG A 1 184 ? 5.682 -4.835 -18.113 1.00 82.62 184 ARG A N 1
ATOM 1455 C CA . ARG A 1 184 ? 4.245 -5.048 -17.884 1.00 82.62 184 ARG A CA 1
ATOM 1456 C C . ARG A 1 184 ? 3.934 -6.523 -17.638 1.00 82.62 184 ARG A C 1
ATOM 1458 O O . ARG A 1 184 ? 3.291 -6.874 -16.655 1.00 82.62 184 ARG A O 1
ATOM 1465 N N . MET A 1 185 ? 4.428 -7.411 -18.504 1.00 83.88 185 MET A N 1
ATOM 1466 C CA . ME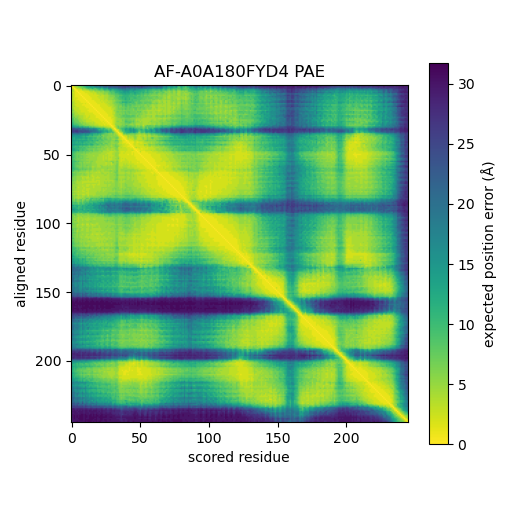T A 1 185 ? 4.249 -8.857 -18.346 1.00 83.88 185 MET A CA 1
ATOM 1467 C C . MET A 1 185 ? 4.886 -9.388 -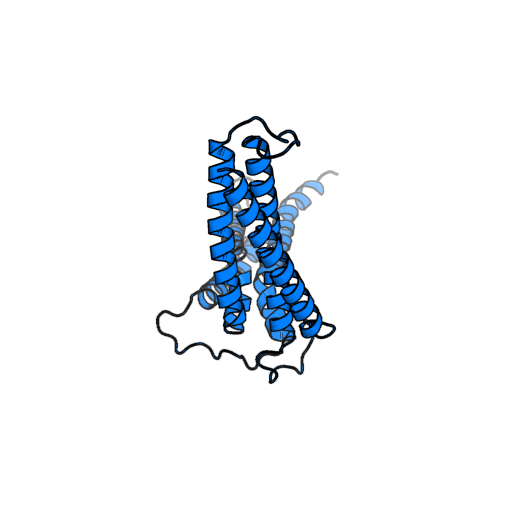17.063 1.00 83.88 185 MET A C 1
ATOM 1469 O O . MET A 1 185 ? 4.282 -10.222 -16.393 1.00 83.88 185 MET A O 1
ATOM 1473 N N . PHE A 1 186 ? 6.085 -8.920 -16.723 1.00 83.12 186 PHE A N 1
ATOM 1474 C CA . PHE A 1 186 ? 6.796 -9.311 -15.513 1.00 83.12 186 PHE A CA 1
ATOM 1475 C C . PHE A 1 186 ? 6.019 -8.912 -14.252 1.00 83.12 186 PHE A C 1
ATOM 1477 O O . PHE A 1 186 ? 5.735 -9.773 -13.419 1.00 83.12 186 PHE A O 1
ATOM 1484 N N . PHE A 1 187 ? 5.591 -7.652 -14.144 1.00 78.81 187 PHE A N 1
ATOM 1485 C CA . PHE A 1 187 ? 4.821 -7.179 -12.993 1.00 78.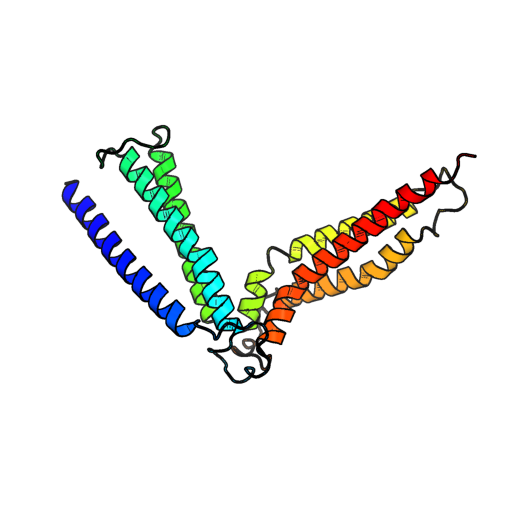81 187 PHE A CA 1
ATOM 1486 C C . PHE A 1 187 ? 3.440 -7.818 -12.916 1.00 78.81 187 PHE A C 1
ATOM 1488 O O . PHE A 1 187 ? 3.038 -8.214 -11.827 1.00 78.81 187 PHE A O 1
ATOM 1495 N N . ASN A 1 188 ? 2.751 -8.022 -14.042 1.00 79.38 188 ASN A N 1
ATOM 1496 C CA . ASN A 1 188 ? 1.489 -8.765 -14.063 1.00 79.38 188 ASN A CA 1
ATOM 1497 C C . ASN A 1 188 ? 1.687 -10.194 -13.557 1.00 79.38 188 ASN A C 1
ATOM 1499 O O . ASN A 1 188 ? 0.942 -10.653 -12.698 1.00 79.38 188 ASN A O 1
ATOM 1503 N N . LYS A 1 189 ? 2.741 -10.880 -14.011 1.00 79.25 189 LYS A N 1
ATOM 1504 C CA . LYS A 1 189 ? 3.045 -12.247 -13.569 1.00 79.25 189 LYS A CA 1
ATOM 1505 C C . LYS A 1 189 ? 3.390 -12.338 -12.090 1.00 79.25 189 LYS A C 1
ATOM 1507 O O . LYS A 1 189 ? 3.014 -13.313 -11.449 1.00 79.25 189 LYS A O 1
ATOM 1512 N N . LEU A 1 190 ? 4.099 -11.352 -11.551 1.00 75.44 190 LEU A N 1
ATOM 1513 C CA . LEU A 1 190 ? 4.414 -11.308 -10.126 1.00 75.44 190 LEU A CA 1
ATOM 1514 C C . LEU A 1 190 ? 3.225 -10.826 -9.274 1.00 75.44 190 LEU A C 1
ATOM 1516 O O . LEU A 1 190 ? 3.111 -11.208 -8.106 1.00 75.44 190 LEU A O 1
ATOM 1520 N N . SER A 1 191 ? 2.314 -10.042 -9.852 1.00 74.56 191 SER A N 1
ATOM 1521 C CA . SER A 1 191 ? 1.068 -9.598 -9.212 1.00 74.56 191 SER A CA 1
ATOM 1522 C C . SER A 1 191 ? -0.016 -10.676 -9.223 1.00 74.56 191 SER A C 1
ATOM 1524 O O . SER A 1 191 ? -0.864 -10.707 -8.336 1.00 74.56 191 SER A O 1
ATOM 1526 N N . GLU A 1 192 ? 0.023 -11.601 -10.181 1.00 73.50 192 GLU A N 1
ATOM 1527 C CA . GLU A 1 192 ? -0.834 -12.783 -10.190 1.00 73.50 192 GLU A CA 1
ATOM 1528 C C . GLU A 1 192 ? -0.526 -13.666 -8.968 1.00 73.50 192 GLU A C 1
ATOM 1530 O O . GLU A 1 192 ? 0.591 -14.153 -8.769 1.00 73.50 192 GLU A O 1
ATOM 1535 N N . GLN A 1 193 ? -1.540 -13.917 -8.139 1.00 62.75 193 GLN A N 1
ATOM 1536 C CA . GLN A 1 193 ? -1.467 -14.972 -7.136 1.00 62.75 193 GLN A CA 1
ATOM 1537 C C . GLN A 1 193 ? -1.552 -16.315 -7.875 1.00 62.75 193 GLN A C 1
ATOM 1539 O O . GLN A 1 193 ? -2.541 -16.548 -8.578 1.00 62.75 193 GLN A O 1
ATOM 1544 N N . PRO A 1 194 ? -0.554 -17.215 -7.792 1.00 57.91 194 PRO A N 1
ATOM 1545 C CA . PRO A 1 194 ? -0.611 -18.409 -8.614 1.00 57.91 194 PRO A CA 1
ATOM 1546 C C . PRO A 1 194 ? -1.723 -19.326 -8.096 1.00 57.91 194 PRO A C 1
ATOM 1548 O O . PRO A 1 194 ? -1.666 -19.809 -6.967 1.00 57.91 194 PRO A O 1
ATOM 1551 N N . LEU A 1 195 ? -2.705 -19.607 -8.956 1.00 48.31 195 LEU A N 1
ATOM 1552 C CA . LEU A 1 195 ? -3.904 -20.413 -8.672 1.00 48.31 195 LEU A CA 1
ATOM 1553 C C . LEU A 1 195 ? -3.615 -21.801 -8.066 1.00 48.31 195 LEU A C 1
ATOM 1555 O O . LEU A 1 195 ? -4.507 -22.395 -7.477 1.00 48.31 195 LEU A O 1
ATOM 1559 N N . ASN A 1 196 ? -2.387 -22.318 -8.211 1.00 48.12 196 ASN A N 1
ATOM 1560 C CA . ASN A 1 196 ? -1.977 -23.653 -7.763 1.00 48.12 196 ASN A CA 1
ATOM 1561 C C . ASN A 1 196 ? -0.544 -23.722 -7.193 1.00 48.12 196 ASN A C 1
ATOM 1563 O O . ASN A 1 196 ? -0.003 -24.821 -7.039 1.00 48.12 196 ASN A O 1
ATOM 1567 N N . SER A 1 197 ? 0.132 -22.601 -6.909 1.00 48.81 197 SER A N 1
ATOM 1568 C CA . SER A 1 197 ? 1.500 -22.708 -6.389 1.00 48.81 197 SER A CA 1
ATOM 1569 C C . SER A 1 197 ? 1.465 -23.174 -4.942 1.00 48.81 197 SER A C 1
ATOM 1571 O O . SER A 1 197 ? 0.893 -22.501 -4.083 1.00 48.81 197 SER A O 1
ATOM 1573 N N . LYS A 1 198 ? 2.180 -24.267 -4.659 1.00 50.06 198 LYS A N 1
ATOM 1574 C CA . LYS A 1 198 ? 2.902 -24.435 -3.391 1.00 50.06 198 LYS A CA 1
ATOM 1575 C C . LYS A 1 198 ? 3.325 -23.042 -2.924 1.00 50.06 198 LYS A C 1
ATOM 1577 O O . LYS A 1 198 ? 4.006 -22.370 -3.697 1.00 50.06 198 LYS A O 1
ATOM 1582 N N . ARG A 1 199 ? 2.811 -22.589 -1.770 1.00 57.09 199 ARG A N 1
ATOM 1583 C CA . ARG A 1 199 ? 3.042 -21.236 -1.239 1.00 57.09 199 ARG A CA 1
ATOM 1584 C C . ARG A 1 199 ? 4.488 -20.852 -1.536 1.00 57.09 199 ARG A C 1
ATOM 1586 O O . ARG A 1 199 ? 5.383 -21.623 -1.182 1.00 57.09 199 ARG A O 1
ATOM 1593 N N . LEU A 1 200 ? 4.701 -19.722 -2.220 1.00 64.44 200 LEU A N 1
ATOM 1594 C CA . LEU A 1 200 ? 6.025 -19.104 -2.239 1.00 64.44 200 LEU A CA 1
ATOM 1595 C C . LEU A 1 200 ? 6.539 -19.132 -0.797 1.00 64.44 200 LEU A C 1
ATOM 1597 O O . LEU A 1 200 ? 5.752 -18.946 0.138 1.00 64.44 200 LEU A O 1
ATOM 1601 N N . GLN A 1 201 ? 7.812 -19.478 -0.620 1.00 75.06 201 GLN A N 1
ATOM 1602 C CA . GLN A 1 201 ? 8.400 -19.570 0.710 1.00 75.06 201 GLN A CA 1
ATOM 1603 C C . GLN A 1 201 ? 8.066 -18.282 1.470 1.00 75.06 201 GLN A C 1
ATOM 1605 O O . GLN A 1 201 ? 8.230 -17.192 0.918 1.00 75.06 201 GLN A O 1
ATOM 1610 N N . LYS A 1 202 ? 7.524 -18.412 2.692 1.00 84.44 202 LYS A N 1
ATOM 1611 C CA . LYS A 1 202 ? 7.090 -17.255 3.495 1.00 84.44 202 LYS A CA 1
ATOM 1612 C C . LYS A 1 202 ? 8.229 -16.233 3.590 1.00 84.44 202 LYS A C 1
ATOM 1614 O O . LYS A 1 202 ? 8.011 -15.046 3.379 1.00 84.44 202 LYS A O 1
ATOM 1619 N N . PHE A 1 203 ? 9.443 -16.733 3.786 1.00 89.06 203 PHE A N 1
ATOM 1620 C CA . PHE A 1 203 ? 10.664 -15.945 3.796 1.00 89.06 203 PHE A CA 1
ATOM 1621 C C . PHE A 1 203 ? 11.486 -16.275 2.562 1.00 89.06 203 PHE A C 1
ATOM 1623 O O . PHE A 1 203 ? 11.828 -17.429 2.313 1.00 89.06 203 PHE A O 1
ATOM 1630 N N . SER A 1 204 ? 11.782 -15.259 1.769 1.00 89.06 204 SER A N 1
ATOM 1631 C CA . SER A 1 204 ? 12.738 -15.375 0.679 1.00 89.06 204 SER A CA 1
ATOM 1632 C C . SER A 1 204 ? 14.166 -15.381 1.231 1.00 89.06 204 SER A C 1
ATOM 1634 O O . SER A 1 204 ? 14.411 -14.946 2.352 1.00 89.06 204 SER A O 1
ATOM 1636 N N . HIS A 1 205 ? 15.136 -15.795 0.421 1.00 91.31 205 HIS A N 1
ATOM 1637 C CA . HIS A 1 205 ? 16.557 -15.593 0.730 1.00 91.31 205 HIS A CA 1
ATOM 1638 C C . HIS A 1 205 ? 17.060 -14.195 0.321 1.00 91.31 205 HIS A C 1
ATOM 1640 O O . HIS A 1 205 ? 18.263 -13.979 0.229 1.00 91.31 205 HIS A O 1
ATOM 1646 N N . LEU A 1 206 ? 16.149 -13.261 0.022 1.00 92.25 206 LEU A N 1
ATOM 1647 C CA . LEU A 1 206 ? 16.496 -11.883 -0.308 1.00 92.25 206 LEU A CA 1
ATOM 1648 C C . LEU A 1 206 ? 16.685 -11.077 0.978 1.00 92.25 206 LEU A C 1
ATOM 1650 O O . LEU A 1 206 ? 15.921 -11.245 1.935 1.00 92.25 206 LEU A O 1
ATOM 1654 N N . SER A 1 207 ? 17.679 -10.194 0.981 1.00 93.19 207 SER A N 1
ATOM 1655 C CA . SER A 1 207 ? 17.852 -9.203 2.044 1.00 93.19 207 SER A CA 1
ATOM 1656 C C . SER A 1 207 ? 16.817 -8.086 1.944 1.00 93.19 207 SER A C 1
ATOM 1658 O O . SER A 1 207 ? 16.171 -7.900 0.905 1.00 93.19 207 SER A O 1
ATOM 1660 N N . SER A 1 208 ? 16.677 -7.300 3.006 1.00 91.81 208 SER A N 1
ATOM 1661 C CA . SER A 1 208 ? 15.763 -6.160 3.035 1.00 91.81 208 SER A CA 1
ATOM 1662 C C . SER A 1 208 ? 16.045 -5.133 1.943 1.00 91.81 208 SER A C 1
ATOM 1664 O O . SER A 1 208 ? 15.103 -4.659 1.313 1.00 91.81 208 SER A O 1
ATOM 1666 N N . ALA A 1 209 ? 17.313 -4.869 1.623 1.00 91.94 209 ALA A N 1
ATOM 1667 C CA . ALA A 1 209 ? 17.700 -3.998 0.514 1.00 91.94 209 ALA A CA 1
ATOM 1668 C C . ALA A 1 209 ? 17.220 -4.512 -0.848 1.00 91.94 209 ALA A C 1
ATOM 1670 O O . ALA A 1 209 ? 16.759 -3.737 -1.688 1.00 91.94 209 ALA A O 1
ATOM 1671 N N . GLN A 1 210 ? 17.290 -5.825 -1.073 1.00 92.50 210 GLN A N 1
ATOM 1672 C CA . GLN A 1 210 ? 16.808 -6.433 -2.311 1.00 92.50 210 GLN A CA 1
ATOM 1673 C C . GLN A 1 210 ? 15.279 -6.412 -2.388 1.00 92.50 210 GLN A C 1
ATOM 1675 O O . GLN A 1 210 ? 14.731 -6.121 -3.450 1.00 92.50 210 GLN A O 1
ATOM 1680 N N . LEU A 1 211 ? 14.591 -6.681 -1.274 1.00 90.81 211 LEU A N 1
ATOM 1681 C CA . LEU A 1 211 ? 13.130 -6.610 -1.188 1.00 90.81 211 LEU A CA 1
ATOM 1682 C C . LEU A 1 211 ? 12.617 -5.178 -1.389 1.00 90.81 211 LEU A C 1
ATOM 1684 O O . LEU A 1 211 ? 11.676 -4.970 -2.154 1.00 90.81 211 LEU A O 1
ATOM 1688 N N . ALA A 1 212 ? 13.274 -4.193 -0.774 1.00 89.50 212 ALA A N 1
ATOM 1689 C CA . ALA A 1 212 ? 12.989 -2.775 -0.963 1.00 89.50 212 ALA A CA 1
ATOM 1690 C C . ALA A 1 212 ? 13.185 -2.367 -2.423 1.00 89.50 212 ALA A C 1
ATOM 1692 O O . ALA A 1 212 ? 12.267 -1.841 -3.047 1.00 89.50 212 ALA A O 1
ATOM 1693 N N . SER A 1 213 ? 14.341 -2.702 -3.002 1.00 89.06 213 SER A N 1
ATOM 1694 C CA . SER A 1 213 ? 14.623 -2.416 -4.407 1.00 89.06 213 SER A CA 1
ATOM 1695 C C . SER A 1 213 ? 13.590 -3.048 -5.338 1.00 89.06 213 SER A C 1
ATOM 1697 O O . SER A 1 213 ? 13.144 -2.377 -6.263 1.00 89.06 213 SER A O 1
ATOM 1699 N N . LEU A 1 214 ? 13.177 -4.296 -5.081 1.00 87.75 214 LEU A N 1
ATOM 1700 C CA . LEU A 1 214 ? 12.155 -4.991 -5.866 1.00 87.75 214 LEU A CA 1
ATOM 1701 C C . LEU A 1 214 ? 10.776 -4.322 -5.744 1.00 87.75 214 LEU A C 1
ATOM 1703 O O . LEU A 1 214 ? 10.069 -4.191 -6.743 1.00 87.75 214 LEU A O 1
ATOM 1707 N N . GLY A 1 215 ? 10.414 -3.871 -4.542 1.00 84.88 215 GLY A N 1
ATOM 1708 C CA . GLY A 1 215 ? 9.193 -3.105 -4.288 1.00 84.88 215 GLY A CA 1
ATOM 1709 C C . GLY A 1 215 ? 9.125 -1.797 -5.077 1.00 84.88 215 GLY A C 1
ATOM 1710 O O . GLY A 1 215 ? 8.073 -1.492 -5.633 1.00 84.88 215 GLY A O 1
ATOM 1711 N N . GLU A 1 216 ? 10.251 -1.092 -5.198 1.00 84.88 216 GLU A N 1
ATOM 1712 C CA . GLU A 1 216 ? 10.364 0.223 -5.848 1.00 84.88 216 GLU A CA 1
ATOM 1713 C C . GLU A 1 216 ? 10.509 0.175 -7.379 1.00 84.88 216 GLU A C 1
ATOM 1715 O O . GLU A 1 216 ? 10.453 1.220 -8.041 1.00 84.88 216 GLU A O 1
ATOM 1720 N N . ILE A 1 217 ? 10.701 -1.010 -7.980 1.00 83.75 217 ILE A N 1
ATOM 1721 C CA . ILE A 1 217 ? 10.928 -1.105 -9.432 1.00 83.75 217 ILE A CA 1
ATOM 1722 C C . ILE A 1 217 ? 9.764 -0.503 -10.229 1.00 83.75 217 ILE A C 1
ATOM 1724 O O . ILE A 1 217 ? 10.061 0.294 -11.115 1.00 83.75 217 ILE A O 1
ATOM 1728 N N . PRO A 1 218 ? 8.471 -0.786 -9.960 1.00 80.44 218 PRO A N 1
ATOM 1729 C CA . PRO A 1 218 ? 7.381 -0.189 -10.737 1.00 80.44 218 PRO A CA 1
ATOM 1730 C C . PRO A 1 218 ? 7.363 1.342 -10.695 1.00 80.44 218 PRO A C 1
ATOM 1732 O O . PRO A 1 218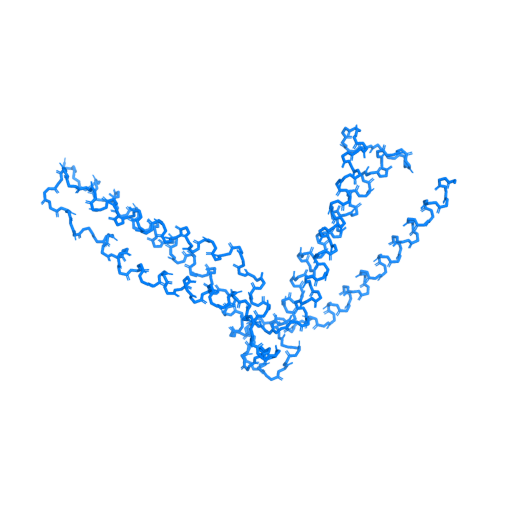 ? 7.145 1.972 -11.726 1.00 80.44 218 PRO A O 1
ATOM 1735 N N . VAL A 1 219 ? 7.642 1.941 -9.532 1.00 80.75 219 VAL A N 1
ATOM 1736 C CA . VAL A 1 219 ? 7.692 3.403 -9.354 1.00 80.75 219 VAL A CA 1
ATOM 1737 C C . VAL A 1 219 ? 8.861 3.992 -10.136 1.00 80.75 219 VAL A C 1
ATOM 1739 O O . VAL A 1 219 ? 8.696 4.931 -10.914 1.00 80.75 219 VAL A O 1
ATOM 1742 N N . THR A 1 220 ? 10.045 3.397 -9.979 1.00 82.81 220 THR A N 1
ATOM 1743 C CA . THR A 1 220 ? 11.250 3.809 -10.708 1.00 82.81 220 THR A CA 1
ATOM 1744 C C . THR A 1 220 ? 11.051 3.672 -12.213 1.00 82.81 220 THR A C 1
ATOM 1746 O O . THR A 1 220 ? 11.445 4.553 -12.973 1.00 82.81 220 THR A O 1
ATOM 1749 N N . PHE A 1 221 ? 10.416 2.582 -12.642 1.00 81.31 221 PHE A N 1
ATOM 1750 C CA . PHE A 1 221 ? 10.101 2.317 -14.035 1.00 81.31 221 PHE A CA 1
ATOM 1751 C C . PHE A 1 221 ? 9.172 3.399 -14.581 1.00 81.31 221 PHE A C 1
ATOM 1753 O O . PHE A 1 221 ? 9.539 4.075 -15.533 1.00 81.31 221 PHE A O 1
ATOM 1760 N N . HIS A 1 222 ? 8.028 3.633 -13.940 1.00 81.12 222 HIS A N 1
ATOM 1761 C CA . HIS A 1 222 ? 7.088 4.671 -14.358 1.00 81.12 222 HIS A CA 1
ATOM 1762 C C . HIS A 1 222 ? 7.767 6.040 -14.507 1.00 81.12 222 HIS A C 1
ATOM 1764 O O . HIS A 1 222 ? 7.688 6.628 -15.582 1.00 81.12 222 HIS A O 1
ATOM 1770 N N . ARG A 1 223 ? 8.532 6.483 -13.498 1.00 83.62 223 ARG A N 1
ATOM 1771 C CA . ARG A 1 223 ? 9.250 7.767 -13.536 1.00 83.62 223 ARG A CA 1
ATOM 1772 C C . ARG A 1 223 ? 10.230 7.865 -14.708 1.00 83.62 223 ARG A C 1
ATOM 1774 O O . ARG A 1 223 ? 10.250 8.867 -15.410 1.00 83.62 223 ARG A O 1
ATOM 1781 N N . VAL A 1 224 ? 11.049 6.834 -14.934 1.00 85.69 224 VAL A N 1
ATOM 1782 C CA . VAL A 1 224 ? 12.031 6.842 -16.033 1.00 85.69 224 VAL A CA 1
ATOM 1783 C C . VAL A 1 224 ? 11.335 6.937 -17.389 1.00 85.69 224 VAL A C 1
ATOM 1785 O O . VAL A 1 224 ? 11.810 7.640 -18.278 1.00 85.69 224 VAL A O 1
ATOM 1788 N N . PHE A 1 225 ? 10.215 6.238 -17.565 1.00 83.06 225 PHE A N 1
ATOM 1789 C CA . PHE A 1 225 ? 9.478 6.286 -18.821 1.00 83.06 225 PHE A CA 1
ATOM 1790 C C . PHE A 1 225 ? 8.715 7.596 -19.014 1.00 83.06 225 PHE A C 1
ATOM 1792 O O . PHE A 1 225 ? 8.663 8.075 -20.142 1.00 83.06 225 PHE A O 1
ATOM 1799 N N . GLU A 1 226 ? 8.195 8.200 -17.948 1.00 84.31 226 GLU A N 1
ATOM 1800 C CA . GLU A 1 226 ? 7.602 9.541 -17.973 1.00 84.31 226 GLU A CA 1
ATOM 1801 C C . GLU A 1 226 ? 8.643 10.598 -18.379 1.00 84.31 226 GLU A C 1
ATOM 1803 O O . GLU A 1 226 ? 8.431 11.338 -19.337 1.00 84.31 226 GLU A O 1
ATOM 1808 N N . GLU A 1 227 ? 9.834 10.582 -17.770 1.00 86.25 227 GLU A N 1
ATOM 1809 C CA . GLU A 1 227 ? 10.949 11.462 -18.157 1.00 86.25 227 GLU A CA 1
ATOM 1810 C C . GLU A 1 227 ? 11.350 11.267 -19.629 1.00 86.25 227 GLU A C 1
ATOM 1812 O O . GLU A 1 227 ? 11.632 12.228 -20.350 1.00 86.25 227 GLU A O 1
ATOM 1817 N N . MET A 1 228 ? 11.364 10.019 -20.109 1.00 84.44 228 MET A N 1
ATOM 1818 C CA . MET A 1 228 ? 11.614 9.735 -21.523 1.00 84.44 228 MET A CA 1
ATOM 1819 C C . MET A 1 228 ? 10.492 10.265 -22.420 1.00 84.44 228 MET A C 1
ATOM 1821 O O . MET A 1 228 ? 10.794 10.817 -23.475 1.00 84.44 228 MET A O 1
ATOM 1825 N N . LEU A 1 229 ? 9.224 10.121 -22.030 1.00 83.06 229 LEU A N 1
ATOM 1826 C CA . LEU A 1 229 ? 8.086 10.663 -22.776 1.00 83.06 229 LEU A CA 1
ATOM 1827 C C . LEU A 1 229 ? 8.180 12.181 -22.897 1.00 83.06 229 LEU A C 1
ATOM 1829 O O . LEU A 1 229 ? 8.038 12.699 -24.004 1.00 83.06 229 LEU A O 1
ATOM 1833 N N . ASP A 1 230 ? 8.505 12.875 -21.809 1.00 83.94 230 ASP A N 1
ATOM 1834 C CA . ASP A 1 230 ? 8.690 14.324 -21.808 1.00 83.94 230 ASP A CA 1
ATOM 1835 C C . ASP A 1 230 ? 9.830 14.751 -22.736 1.00 83.94 230 ASP A C 1
ATOM 1837 O O . ASP A 1 230 ? 9.682 15.689 -23.523 1.00 83.94 230 ASP A O 1
ATOM 1841 N N . LEU A 1 231 ? 10.969 14.053 -22.702 1.00 83.75 231 LEU A N 1
ATOM 1842 C CA . LEU A 1 231 ? 12.091 14.335 -23.602 1.00 83.75 231 LEU A CA 1
ATOM 1843 C C . LEU A 1 231 ? 11.710 14.126 -25.075 1.00 83.75 231 LEU A C 1
ATOM 1845 O O . LEU A 1 231 ? 12.061 14.948 -25.922 1.00 83.75 231 LEU A O 1
ATOM 1849 N N . LEU A 1 232 ? 10.976 13.052 -25.375 1.00 78.50 232 LEU A N 1
ATOM 1850 C CA . LEU A 1 232 ? 10.523 12.718 -26.727 1.00 78.50 232 LEU A CA 1
ATOM 1851 C C . LEU A 1 232 ? 9.410 13.651 -27.227 1.00 78.50 232 LEU A C 1
ATOM 1853 O O . LEU A 1 232 ? 9.304 13.894 -28.425 1.00 78.50 232 LEU A O 1
ATOM 1857 N N . ALA A 1 233 ? 8.569 14.177 -26.336 1.00 72.62 233 ALA A N 1
ATOM 1858 C CA . ALA A 1 233 ? 7.534 15.144 -26.685 1.00 72.62 233 ALA A CA 1
ATOM 1859 C C . ALA A 1 233 ? 8.124 16.543 -26.924 1.00 72.62 233 ALA A C 1
ATOM 1861 O O . ALA A 1 233 ? 7.695 17.253 -27.835 1.00 72.62 233 ALA A O 1
ATOM 1862 N N . ASN A 1 234 ? 9.132 16.930 -26.136 1.00 67.75 234 ASN A N 1
ATOM 1863 C CA . ASN A 1 234 ? 9.769 18.244 -26.218 1.00 67.75 234 ASN A CA 1
ATOM 1864 C C . ASN A 1 234 ? 10.811 18.361 -27.342 1.00 67.75 234 ASN A C 1
ATOM 1866 O O . ASN A 1 234 ? 11.063 19.470 -27.819 1.00 67.75 234 ASN A O 1
ATOM 1870 N N . SER A 1 235 ? 11.384 17.253 -27.822 1.00 63.19 235 SER A N 1
ATOM 1871 C CA . SER A 1 235 ? 12.301 17.283 -28.970 1.00 63.19 235 SER A CA 1
ATOM 1872 C C . SER A 1 235 ? 11.615 17.721 -30.271 1.00 63.19 235 SER A C 1
ATOM 1874 O O . SER A 1 235 ? 12.266 18.325 -31.120 1.00 63.19 235 SER A O 1
ATOM 1876 N N . CYS A 1 236 ? 10.293 17.540 -30.394 1.00 52.31 236 CYS A N 1
ATOM 1877 C CA . CYS A 1 236 ? 9.510 18.050 -31.523 1.00 52.31 236 CYS A CA 1
ATOM 1878 C C . CYS A 1 236 ? 9.412 19.589 -31.576 1.00 52.31 236 CYS A C 1
ATOM 1880 O O . CYS A 1 236 ? 9.225 20.129 -32.661 1.00 52.31 236 CYS A O 1
ATOM 1882 N N . TYR A 1 237 ? 9.556 20.307 -30.452 1.00 46.00 237 TYR A N 1
ATOM 1883 C CA . TYR A 1 237 ? 9.432 21.777 -30.412 1.00 46.00 237 TYR A CA 1
ATOM 1884 C C . TYR A 1 237 ? 10.768 22.518 -30.575 1.00 46.00 237 TYR A C 1
ATOM 1886 O O . TYR A 1 237 ? 10.785 23.708 -30.887 1.00 46.00 237 TYR A O 1
ATOM 1894 N N . ALA A 1 238 ? 11.902 21.840 -30.374 1.00 43.72 238 ALA A N 1
ATOM 1895 C CA . ALA A 1 238 ? 13.221 22.471 -30.430 1.00 43.72 238 ALA A CA 1
ATOM 1896 C C . ALA A 1 238 ? 13.712 22.748 -31.867 1.00 43.72 238 ALA A C 1
ATOM 1898 O O . ALA A 1 238 ? 14.528 23.649 -32.071 1.00 43.72 238 ALA A O 1
ATOM 1899 N N . GLU A 1 239 ? 13.212 22.021 -32.873 1.00 46.44 239 GLU A N 1
ATOM 1900 C CA . GLU A 1 239 ? 13.638 22.203 -34.271 1.00 46.44 239 GLU A CA 1
ATOM 1901 C C . GLU A 1 239 ? 12.933 23.370 -34.991 1.00 46.44 239 GLU A C 1
ATOM 1903 O O . GLU A 1 239 ? 13.470 23.896 -35.968 1.00 46.44 239 GLU A O 1
ATOM 1908 N N . GLU A 1 240 ? 11.790 23.860 -34.494 1.00 44.94 240 GLU A N 1
ATOM 1909 C CA . GLU A 1 240 ? 11.060 24.976 -35.125 1.00 44.94 240 GLU A CA 1
ATOM 1910 C C . GLU A 1 240 ? 11.652 26.367 -34.804 1.00 44.94 240 GLU A C 1
ATOM 1912 O O . GLU A 1 240 ? 11.372 27.337 -35.505 1.00 44.94 240 GLU A O 1
ATOM 1917 N N . GLY A 1 241 ? 12.528 26.485 -33.797 1.00 41.16 241 GLY A N 1
ATOM 1918 C CA . GLY A 1 241 ? 13.101 27.766 -33.350 1.00 41.16 241 GLY A CA 1
ATOM 1919 C C . GLY A 1 241 ? 14.412 28.203 -34.022 1.00 41.16 241 GLY A C 1
ATOM 1920 O O . GLY A 1 241 ? 14.882 29.311 -33.770 1.00 41.16 241 GLY A O 1
ATOM 1921 N N . VAL A 1 242 ? 15.033 27.365 -34.863 1.00 43.12 242 VAL A N 1
ATOM 1922 C CA . VAL A 1 242 ? 16.387 27.624 -35.414 1.00 43.12 242 VAL A CA 1
ATOM 1923 C C . VAL A 1 242 ? 16.360 28.188 -36.848 1.00 43.12 242 VAL A C 1
ATOM 1925 O O . VAL A 1 242 ? 17.404 28.456 -37.440 1.00 43.12 242 VAL A O 1
ATOM 1928 N N . THR A 1 243 ? 15.184 28.466 -37.420 1.00 45.25 243 THR A N 1
ATOM 1929 C CA . THR A 1 243 ? 15.073 29.053 -38.770 1.00 45.25 243 THR A CA 1
ATOM 1930 C C . THR A 1 243 ? 14.427 30.434 -38.797 1.00 45.25 243 THR A C 1
ATOM 1932 O O . THR A 1 243 ? 13.415 30.648 -39.449 1.00 45.25 243 THR A O 1
ATOM 1935 N N . THR A 1 244 ? 15.095 31.429 -38.214 1.00 39.38 244 THR A N 1
ATOM 1936 C CA . THR A 1 244 ? 14.975 32.814 -38.701 1.00 39.38 244 THR A CA 1
ATOM 1937 C C . THR A 1 244 ? 16.333 33.501 -38.659 1.00 39.38 244 THR A C 1
ATOM 1939 O O . THR A 1 244 ? 16.907 33.710 -37.593 1.00 39.38 244 THR A O 1
ATOM 1942 N N . ARG A 1 245 ? 16.842 33.783 -39.862 1.00 36.47 245 ARG A N 1
ATOM 1943 C CA . ARG A 1 245 ? 17.945 34.706 -40.147 1.00 36.47 245 ARG A CA 1
ATOM 1944 C C . ARG A 1 245 ? 17.503 36.147 -39.944 1.00 36.47 245 ARG A C 1
ATOM 1946 O O . ARG A 1 245 ? 16.323 36.425 -40.252 1.00 36.47 245 ARG A O 1
#

Sequence (245 aa):
MPGSQLKLIQDTQSELASTLNEFYETTEEICDDSSSLSQTDDAELEEIKSYRLYAMDSFLTLDVQMMVCDLLERSSNLIKQLELTTNTPDEPIDVALARSNVIECKVYLHEEIHSTIRIINGSDFDHIRARWPAMVPRIDDTELDFLGIIYRAEQIPTICKYHASTAPESKVARALSPVIRLSRMFFNKLSEQPLNSKRLQKFSHLSSAQLASLGEIPVTFHRVFEEMLDLLANSCYAEEGVTTR

Mean predicted aligned error: 11.37 Å

Nearest PDB structures (foldseek):
  5c21-assembly1_B  TM=2.008E-01  e=6.676E-01  Escherichia coli
  2efk-assembly1_A-2  TM=2.157E-01  e=8.508E-01  Homo sapiens
  3plt-assembly1_B  TM=3.009E-01  e=4.876E+00  Saccharomyces cerevisiae
  3plt-assembly2_C-2  TM=3.022E-01  e=8.727E+00  Saccharomyces cerevisiae
  6sl7-assembly1_A  TM=2.228E-01  e=9.616E+00  Entamoeba histolytica

Solvent-accessible surface area (backbone atoms only — not comparable to full-atom values): 13650 Å² total; per-residue (Å²): 112,70,69,63,55,53,47,51,52,53,53,51,52,52,50,50,52,51,54,52,50,56,49,49,54,52,46,50,69,72,41,56,98,50,46,45,49,76,37,66,90,37,28,85,46,57,80,75,18,21,38,52,41,41,50,48,51,49,47,46,62,60,50,45,46,50,40,51,50,52,39,52,51,39,46,50,48,37,41,22,57,67,63,77,47,96,53,78,52,96,60,82,88,47,63,68,58,37,50,48,53,35,54,52,43,50,52,50,40,53,52,46,53,53,48,48,54,50,41,73,75,35,25,59,63,49,53,38,42,71,72,38,75,83,44,56,61,53,50,55,54,50,51,53,54,40,50,48,49,38,49,51,42,66,70,47,78,84,88,58,103,80,47,61,85,63,48,67,52,37,54,51,36,62,68,44,47,61,55,53,51,51,50,50,52,51,53,50,60,68,59,48,77,66,94,79,57,75,72,70,60,51,55,51,84,57,17,18,28,54,51,46,52,62,49,44,42,60,60,55,49,50,53,56,50,50,56,49,48,52,54,50,60,51,57,70,63,63,69,73,74,77,79,75,134

pLDDT: mean 79.5, std 13.19, range [36.47, 94.88]

Radius of gyration: 26.34 Å; Cα contacts (8 Å, |Δi|>4): 184; chains: 1; bounding box: 56×59×77 Å

Foldseek 3Di:
DVVVVVVVVVVVVVVVVVVVVVVVVVLCVLLPPQLPLQFFPCLPVQLSFSLLSVLLCCLVVPPLVVLVVQLVVLVVLLCQLVVVDPDHHPDPRDNVVSVVSNVVSVVRSVVSVVLSVCSSQAALLSSLLVLPPVQLVLLVVLLVLLVVLLVVLCPPDDDDPPRNPDQPLNVVSVVCNVVSVVVSVVSVVSNDDPPDDPGDPSRGSGHSNRSSVSSCVSVVVSVVSVVSSVVSVCVVVPVVPPPDD

Secondary structure (DSSP, 8-state):
-HHHHHHHHHHHHHHHHHHHHHHHHHHHHHHTTT--TT--S-TT-GGG-HHHHHHHHHIIIIIIHHHHHHHHHHHHHHHHHTT-SSSPPSS---HHHHHHHHHHHHHHHHHHHHHHHHHHTS-HHHHHHHTSTTTHHHHHHHHHHHHHHHHHHHH--SS-TT-TTT-HHHHHHHHHHHHHHHHHHHHHHHHSPPTT-----SS-S--HHHHHHHHHHHHHHHHHHHHHHHHHHHHHHHSTTS---

Organism: Puccinia triticina (isolate 1-1 / race 1 (BBBD)) (NCBI:txid630390)